Protein AF-A0A7S3XI59-F1 (afdb_monomer)

Structure (mmCIF, N/CA/C/O backbone):
data_AF-A0A7S3XI59-F1
#
_entry.id   AF-A0A7S3XI59-F1
#
loop_
_atom_site.group_PDB
_atom_site.id
_atom_site.type_symbol
_atom_site.label_atom_id
_atom_site.label_alt_id
_atom_site.label_comp_id
_atom_site.label_asym_id
_atom_site.label_entity_id
_atom_site.label_seq_id
_atom_site.pdbx_PDB_ins_code
_atom_site.Cartn_x
_atom_site.Cartn_y
_atom_site.Cartn_z
_atom_site.occupancy
_atom_site.B_iso_or_equiv
_atom_site.auth_seq_id
_atom_site.auth_comp_id
_atom_site.auth_asym_id
_atom_site.auth_atom_id
_atom_site.pdbx_PDB_model_num
ATOM 1 N N . GLY A 1 1 ? 0.550 -6.439 16.156 1.00 38.09 1 GLY A N 1
ATOM 2 C CA . GLY A 1 1 ? -0.885 -6.397 16.499 1.00 38.09 1 GLY A CA 1
ATOM 3 C C . GLY A 1 1 ? -1.242 -7.384 17.597 1.00 38.09 1 GLY A C 1
ATOM 4 O O . GLY A 1 1 ? -1.925 -8.352 17.320 1.00 38.09 1 GLY A O 1
ATOM 5 N N . LEU A 1 2 ? -0.809 -7.119 18.834 1.00 33.34 2 LEU A N 1
ATOM 6 C CA . LEU A 1 2 ? -1.191 -7.868 20.048 1.00 33.34 2 LEU A CA 1
ATOM 7 C C . LEU A 1 2 ? -1.715 -6.894 21.119 1.00 33.34 2 LEU A C 1
ATOM 9 O O . LEU A 1 2 ? -2.765 -7.129 21.709 1.00 33.34 2 LEU A O 1
ATOM 13 N N . GLY A 1 3 ? -1.069 -5.726 21.256 1.00 35.09 3 GLY A N 1
ATOM 14 C CA . GLY A 1 3 ? -1.496 -4.651 22.163 1.00 35.09 3 GLY A CA 1
ATOM 15 C C . GLY A 1 3 ? -2.923 -4.144 21.917 1.00 35.09 3 GLY A C 1
ATOM 16 O O . GLY A 1 3 ? -3.703 -4.061 22.859 1.00 35.09 3 GLY A O 1
ATOM 17 N N . ASN A 1 4 ? -3.317 -3.905 20.660 1.00 43.66 4 ASN A N 1
ATOM 18 C CA . ASN A 1 4 ? -4.673 -3.422 20.348 1.00 43.66 4 ASN A CA 1
ATOM 19 C C . ASN A 1 4 ? -5.768 -4.452 20.680 1.00 43.66 4 ASN A C 1
ATOM 21 O O . ASN A 1 4 ? -6.860 -4.071 21.093 1.00 43.66 4 ASN A O 1
ATOM 25 N N . GLY A 1 5 ? -5.476 -5.752 20.549 1.00 48.25 5 GLY A N 1
ATOM 26 C CA . GLY A 1 5 ? -6.416 -6.817 20.913 1.00 48.25 5 GLY A CA 1
ATOM 27 C C . GLY A 1 5 ? -6.611 -6.921 22.426 1.00 48.25 5 GLY A C 1
ATOM 28 O O . GLY A 1 5 ? -7.738 -7.029 22.901 1.00 48.25 5 GLY A O 1
ATOM 29 N N . ILE A 1 6 ? -5.524 -6.799 23.193 1.00 59.81 6 ILE A N 1
ATOM 30 C CA . ILE A 1 6 ? -5.560 -6.830 24.661 1.00 59.81 6 ILE A CA 1
ATOM 31 C C . ILE A 1 6 ? -6.368 -5.648 25.215 1.00 59.81 6 ILE A C 1
ATOM 33 O O . ILE A 1 6 ? -7.178 -5.835 26.119 1.00 59.81 6 ILE A O 1
ATOM 37 N N . VAL A 1 7 ? -6.223 -4.451 24.639 1.00 58.25 7 VAL A N 1
ATOM 38 C CA . VAL A 1 7 ? -6.997 -3.266 25.054 1.00 58.25 7 VAL A CA 1
ATOM 39 C C . VAL A 1 7 ? -8.498 -3.464 24.823 1.00 58.25 7 VAL A C 1
ATOM 41 O O . VAL A 1 7 ? -9.296 -3.119 25.694 1.00 58.25 7 VAL A O 1
ATOM 44 N N . LEU A 1 8 ? -8.895 -4.073 23.701 1.00 60.97 8 LEU A N 1
ATOM 45 C CA . LEU A 1 8 ? -10.302 -4.382 23.419 1.00 60.97 8 LEU A CA 1
ATOM 46 C C . LEU A 1 8 ? -10.871 -5.437 24.376 1.00 60.97 8 LEU A C 1
ATOM 48 O O . LEU A 1 8 ? -12.008 -5.301 24.821 1.00 60.97 8 LEU A O 1
ATOM 52 N N . ILE A 1 9 ? -10.077 -6.447 24.743 1.00 65.88 9 ILE A N 1
ATOM 53 C CA . ILE A 1 9 ? -10.472 -7.465 25.727 1.00 65.88 9 ILE A CA 1
ATOM 54 C C . ILE A 1 9 ? -10.636 -6.836 27.115 1.00 65.88 9 ILE A C 1
ATOM 56 O O . ILE A 1 9 ? -11.639 -7.078 27.782 1.00 65.88 9 ILE A O 1
ATOM 60 N N . ILE A 1 10 ? -9.700 -5.983 27.540 1.00 64.06 10 ILE A N 1
ATOM 61 C CA . ILE A 1 10 ? -9.787 -5.269 28.822 1.00 64.06 10 ILE A CA 1
ATOM 62 C C . ILE A 1 10 ? -11.012 -4.350 28.839 1.00 64.06 10 ILE A C 1
ATOM 64 O O . ILE A 1 10 ? -11.753 -4.344 29.820 1.00 64.06 10 ILE A O 1
ATOM 68 N N . ALA A 1 11 ? -11.278 -3.624 27.751 1.00 61.34 11 ALA A N 1
ATOM 69 C CA . ALA A 1 11 ? -12.477 -2.802 27.626 1.00 61.34 11 ALA A CA 1
ATOM 70 C C . ALA A 1 11 ? -13.756 -3.657 27.698 1.00 61.34 11 ALA A C 1
ATOM 72 O O . ALA A 1 11 ? -14.668 -3.322 28.449 1.00 61.34 11 ALA A O 1
ATOM 73 N N . ALA A 1 12 ? -13.817 -4.794 27.002 1.00 62.56 12 ALA A N 1
ATOM 74 C CA . ALA A 1 12 ? -14.968 -5.696 27.053 1.00 62.56 12 ALA A CA 1
ATOM 75 C C . ALA A 1 12 ? -15.206 -6.269 28.464 1.00 62.56 12 ALA A C 1
ATOM 77 O O . ALA A 1 12 ? -16.340 -6.281 28.944 1.00 62.56 12 ALA A O 1
ATOM 78 N N . LEU A 1 13 ? -14.142 -6.678 29.165 1.00 63.56 13 LEU A N 1
ATOM 79 C CA . LEU A 1 13 ? -14.215 -7.188 30.538 1.00 63.56 13 LEU A CA 1
ATOM 80 C C . LEU A 1 13 ? -14.632 -6.101 31.538 1.00 63.56 13 LEU A C 1
ATOM 82 O O . LEU A 1 13 ? -15.464 -6.356 32.411 1.00 63.56 13 LEU A O 1
ATOM 86 N N . LEU A 1 14 ? -14.105 -4.881 31.392 1.00 60.62 14 LEU A N 1
ATOM 87 C CA . LEU A 1 14 ? -14.514 -3.725 32.192 1.00 60.62 14 LEU A CA 1
ATOM 88 C C . LEU A 1 14 ? -15.976 -3.354 31.931 1.00 60.62 14 LEU A C 1
ATOM 90 O O . LEU A 1 14 ? -16.697 -3.075 32.885 1.00 60.62 14 LEU A O 1
ATOM 94 N N . GLY A 1 15 ? -16.429 -3.419 30.676 1.00 56.59 15 GLY A N 1
ATOM 95 C CA . GLY A 1 15 ? -17.826 -3.225 30.292 1.00 56.59 15 GLY A CA 1
ATOM 96 C C . GLY A 1 15 ? -18.745 -4.246 30.964 1.00 56.59 15 GLY A C 1
ATOM 97 O O . GLY A 1 15 ? -19.655 -3.853 31.692 1.00 56.59 15 GLY A O 1
ATOM 98 N N . CYS A 1 16 ? -18.451 -5.546 30.823 1.00 61.31 16 CYS A N 1
ATOM 99 C CA . CYS A 1 16 ? -19.208 -6.624 31.472 1.00 61.31 16 CYS A CA 1
ATOM 100 C C . CYS A 1 16 ? -19.241 -6.476 33.003 1.00 61.31 16 CYS A C 1
ATOM 102 O O . CYS A 1 16 ? -20.312 -6.570 33.613 1.00 61.31 16 CYS A O 1
ATOM 104 N N . GLY A 1 17 ? -18.091 -6.192 33.626 1.00 58.38 17 GLY A N 1
ATOM 105 C CA . GLY A 1 17 ? -17.973 -6.000 35.073 1.00 58.38 17 GLY A CA 1
ATOM 106 C C . GLY A 1 17 ? -18.711 -4.760 35.590 1.00 58.38 17 GLY A C 1
ATOM 107 O O . GLY A 1 17 ? -19.328 -4.810 36.659 1.00 58.38 17 GLY A O 1
ATOM 108 N N . ALA A 1 18 ? -18.708 -3.666 34.821 1.00 54.50 18 ALA A N 1
ATOM 109 C CA . ALA A 1 18 ? -19.419 -2.433 35.149 1.00 54.50 18 ALA A CA 1
ATOM 110 C C . ALA A 1 18 ? -20.943 -2.626 35.123 1.00 54.50 18 ALA A C 1
ATOM 112 O O . ALA A 1 18 ? -21.625 -2.179 36.050 1.00 54.50 18 ALA A O 1
ATOM 113 N N . THR A 1 19 ? -21.475 -3.348 34.128 1.00 57.34 19 THR A N 1
ATOM 114 C CA . THR A 1 19 ? -22.905 -3.702 34.070 1.00 57.34 19 THR A CA 1
ATOM 115 C C . THR A 1 19 ? -23.326 -4.652 35.187 1.00 57.34 19 THR A C 1
ATOM 117 O O . THR A 1 19 ? -24.411 -4.481 35.737 1.00 57.34 19 THR A O 1
ATOM 120 N N . HIS A 1 20 ? -22.474 -5.607 35.577 1.00 61.16 20 HIS A N 1
ATOM 121 C CA . HIS A 1 20 ? -22.823 -6.603 36.595 1.00 61.16 20 HIS A CA 1
ATOM 122 C C . HIS A 1 20 ? -22.850 -6.027 38.022 1.00 61.16 20 HIS A C 1
ATOM 124 O O . HIS A 1 20 ? -23.720 -6.381 38.813 1.00 61.16 20 HIS A O 1
ATOM 130 N N . LYS A 1 21 ? -21.915 -5.132 38.382 1.00 58.75 21 LYS A N 1
ATOM 131 C CA . LYS A 1 21 ? -21.856 -4.534 39.735 1.00 58.75 21 LYS A CA 1
ATOM 132 C C . LYS A 1 21 ? -22.529 -3.160 39.862 1.00 58.75 21 LYS A C 1
ATOM 134 O O . LYS A 1 21 ? -22.580 -2.641 40.973 1.00 58.75 21 LYS A O 1
ATOM 139 N N . GLN A 1 22 ? -23.007 -2.554 38.766 1.00 62.00 22 GLN A N 1
ATOM 140 C CA . GLN A 1 22 ? -23.545 -1.177 38.720 1.00 62.00 22 GLN A CA 1
ATOM 141 C C . GLN A 1 22 ? -22.681 -0.142 39.474 1.00 62.00 22 GLN A C 1
ATOM 143 O O . GLN A 1 22 ? -23.181 0.855 40.002 1.00 62.00 22 GLN A O 1
ATOM 148 N N . ASN A 1 23 ? -21.364 -0.360 39.547 1.00 68.12 23 ASN A N 1
ATOM 149 C CA . ASN A 1 23 ? -20.478 0.556 40.249 1.00 68.12 23 ASN A CA 1
ATOM 150 C C . ASN A 1 23 ? -20.277 1.804 39.383 1.00 68.12 23 ASN A C 1
ATOM 152 O O . ASN A 1 23 ? -19.590 1.756 38.361 1.00 68.12 23 ASN A O 1
ATOM 156 N N . ARG A 1 24 ? -20.871 2.925 39.810 1.00 66.75 24 ARG A N 1
ATOM 157 C CA . ARG A 1 24 ? -20.840 4.202 39.083 1.00 66.75 24 ARG A CA 1
ATOM 158 C C . ARG A 1 24 ? -19.421 4.652 38.742 1.00 66.75 24 ARG A C 1
ATOM 160 O O . ARG A 1 24 ? -19.226 5.200 37.670 1.00 66.75 24 ARG A O 1
ATOM 167 N N . PHE A 1 25 ? -18.437 4.395 39.603 1.00 72.00 25 PHE A N 1
ATOM 168 C CA . PHE A 1 25 ? -17.051 4.788 39.339 1.00 72.00 25 PHE A CA 1
ATOM 169 C C . PHE A 1 25 ? -16.450 4.024 38.149 1.00 72.00 25 PHE A C 1
ATOM 171 O O . PHE A 1 25 ? -15.875 4.630 37.249 1.00 72.00 25 PHE A O 1
ATOM 178 N N . ILE A 1 26 ? -16.655 2.703 38.105 1.00 71.56 26 ILE A N 1
ATOM 179 C CA . ILE A 1 26 ? -16.174 1.843 37.012 1.00 71.56 26 ILE A CA 1
ATOM 180 C C . ILE A 1 26 ? -16.896 2.199 35.705 1.00 71.56 26 ILE A C 1
ATOM 182 O O . ILE A 1 26 ? -16.268 2.272 34.653 1.00 71.56 26 ILE A O 1
ATOM 186 N N . LEU A 1 27 ? -18.198 2.493 35.779 1.00 68.88 27 LEU A N 1
ATOM 187 C CA . LEU A 1 27 ? -19.005 2.880 34.621 1.00 68.88 27 LEU A CA 1
ATOM 188 C C . LEU A 1 27 ? -18.564 4.236 34.035 1.00 68.88 27 LEU A C 1
ATOM 190 O O . LEU A 1 27 ? -18.467 4.371 32.818 1.00 68.88 27 LEU A O 1
ATOM 194 N N . THR A 1 28 ? -18.224 5.218 34.880 1.00 72.44 28 THR A N 1
ATOM 195 C CA . THR A 1 28 ? -17.681 6.517 34.440 1.00 72.44 28 THR A CA 1
ATOM 196 C C . THR A 1 28 ? -16.279 6.382 33.844 1.00 72.44 28 THR A C 1
ATOM 198 O O . THR A 1 28 ? -16.001 6.982 32.808 1.00 72.44 28 THR A O 1
ATOM 201 N N . ALA A 1 29 ? -15.402 5.571 34.448 1.00 77.06 29 ALA A N 1
ATOM 202 C CA . ALA A 1 29 ? -14.070 5.300 33.904 1.00 77.06 29 ALA A CA 1
ATOM 203 C C . ALA A 1 29 ? -14.144 4.598 32.535 1.00 77.06 29 ALA A C 1
ATOM 205 O O . ALA A 1 29 ? -13.417 4.960 31.610 1.00 77.06 29 ALA A O 1
ATOM 206 N N . PHE A 1 30 ? -15.071 3.646 32.380 1.00 75.00 30 PHE A N 1
ATOM 207 C CA . PHE A 1 30 ? -15.340 2.987 31.104 1.00 75.00 30 PHE A CA 1
ATOM 208 C C . PHE A 1 30 ? -15.860 3.968 30.044 1.00 75.00 30 PHE A C 1
ATOM 210 O O . PHE A 1 30 ? -15.379 3.961 28.914 1.00 75.00 30 PHE A O 1
ATOM 217 N N . LEU A 1 31 ? -16.789 4.857 30.411 1.00 77.38 31 LEU A N 1
ATOM 218 C CA . LEU A 1 31 ? -17.294 5.922 29.537 1.00 77.38 31 LEU A CA 1
ATOM 219 C C . LEU A 1 31 ? -16.187 6.868 29.065 1.00 77.38 31 LEU A C 1
ATOM 221 O O . LEU A 1 31 ? -16.143 7.211 27.886 1.00 77.38 31 LEU A O 1
ATOM 225 N N . PHE A 1 32 ? -15.282 7.265 29.962 1.00 80.56 32 PHE A N 1
ATOM 226 C CA . PHE A 1 32 ? -14.145 8.109 29.605 1.00 80.56 32 PHE A CA 1
ATOM 227 C C . PHE A 1 32 ? -13.221 7.406 28.604 1.00 80.56 32 PHE A C 1
ATOM 229 O O . PHE A 1 32 ? -12.903 7.972 27.560 1.00 80.56 32 PHE A O 1
ATOM 236 N N . LEU A 1 33 ? -12.853 6.147 28.871 1.00 79.62 33 LEU A N 1
ATOM 237 C CA . LEU A 1 33 ? -12.023 5.357 27.961 1.00 79.62 33 LEU A CA 1
ATOM 238 C C . LEU A 1 33 ? -12.696 5.171 26.593 1.00 79.62 33 LEU A C 1
ATOM 240 O O . LEU A 1 33 ? -12.056 5.369 25.562 1.00 79.62 33 LEU A O 1
ATOM 244 N N . ALA A 1 34 ? -13.991 4.848 26.573 1.00 77.69 34 ALA A N 1
ATOM 245 C CA . ALA A 1 34 ? -14.765 4.717 25.343 1.00 77.69 34 ALA A CA 1
ATOM 246 C C 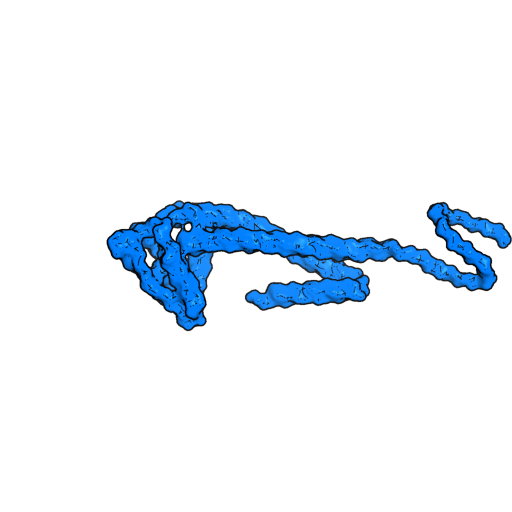. ALA A 1 34 ? -14.825 6.040 24.560 1.00 77.69 34 ALA A C 1
ATOM 248 O O . ALA A 1 34 ? -14.685 6.029 23.340 1.00 77.69 34 ALA A O 1
ATOM 249 N N . GLY A 1 35 ? -14.963 7.180 25.245 1.00 76.88 35 GLY A N 1
ATOM 250 C CA . GLY A 1 35 ? -14.928 8.509 24.629 1.00 76.88 35 GLY A CA 1
ATOM 251 C C . GLY A 1 35 ? -13.569 8.855 24.012 1.00 76.88 35 GLY A C 1
ATOM 252 O O . GLY A 1 35 ? -13.514 9.383 22.899 1.00 76.88 35 GLY A O 1
ATOM 253 N N . VAL A 1 36 ? -12.465 8.507 24.684 1.00 83.81 36 VAL A N 1
ATOM 254 C CA . VAL A 1 36 ? -11.106 8.668 24.133 1.00 83.81 36 VAL A CA 1
ATOM 255 C C . VAL A 1 36 ? -10.928 7.798 22.890 1.00 83.81 36 VAL A C 1
ATOM 257 O O . VAL A 1 36 ? -10.507 8.300 21.850 1.00 83.81 36 VAL A O 1
ATOM 260 N N . VAL A 1 37 ? -11.304 6.516 22.962 1.00 82.31 37 VAL A N 1
ATOM 261 C CA . VAL A 1 37 ? -11.219 5.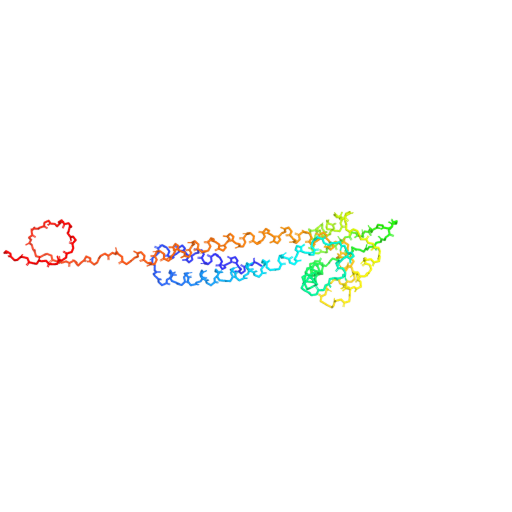589 21.821 1.00 82.31 37 VAL A CA 1
ATOM 262 C C . VAL A 1 37 ? -12.073 6.081 20.652 1.00 82.31 37 VAL A C 1
ATOM 264 O O . VAL A 1 37 ? -11.596 6.103 19.523 1.00 82.31 37 VAL A O 1
ATOM 267 N N . PHE A 1 38 ? -13.298 6.543 20.910 1.00 80.19 38 PHE A N 1
ATOM 268 C CA . PHE A 1 38 ? -14.168 7.132 19.893 1.00 80.19 38 PHE A CA 1
ATOM 269 C C . PHE A 1 38 ? -13.528 8.351 19.219 1.00 80.19 38 PHE A C 1
ATOM 271 O O . PHE A 1 38 ? -13.512 8.441 17.995 1.00 80.19 38 PHE A O 1
ATOM 278 N N . THR A 1 39 ? -12.963 9.270 20.005 1.00 81.44 39 THR A N 1
ATOM 279 C CA . THR A 1 39 ? -12.310 10.477 19.477 1.00 81.44 39 THR A CA 1
ATOM 280 C C . THR A 1 39 ? -11.129 10.114 18.578 1.00 81.44 39 THR A C 1
ATOM 282 O O . THR A 1 39 ? -11.003 10.658 17.482 1.00 81.44 39 THR A O 1
ATOM 285 N N . LEU A 1 40 ? -10.297 9.156 19.002 1.00 84.38 40 LEU A N 1
ATOM 286 C CA . LEU A 1 40 ? -9.181 8.662 18.196 1.00 84.38 40 LEU A CA 1
ATOM 287 C C . LEU A 1 40 ? -9.670 8.027 16.892 1.00 84.38 40 LEU A C 1
ATOM 289 O O . LEU A 1 40 ? -9.167 8.378 15.828 1.00 84.38 40 LEU A O 1
ATOM 293 N N . LEU A 1 41 ? -10.687 7.163 16.956 1.00 80.69 41 LEU A N 1
ATOM 294 C CA . LEU A 1 41 ? -11.275 6.541 15.770 1.00 80.69 41 LEU A CA 1
ATOM 295 C C . LEU A 1 41 ? -11.841 7.588 14.800 1.00 80.69 41 LEU A C 1
ATOM 297 O O . LEU A 1 41 ? -11.569 7.503 13.607 1.00 80.69 41 LEU A O 1
ATOM 301 N N . CYS A 1 42 ? -12.539 8.616 15.290 1.00 80.81 42 CYS A N 1
ATOM 302 C CA . CYS A 1 42 ? -13.029 9.724 14.466 1.00 80.81 42 CYS A CA 1
ATOM 303 C C . CYS A 1 42 ? -11.891 10.478 13.765 1.00 80.81 42 CYS A C 1
ATOM 305 O O . CYS A 1 42 ? -11.964 10.710 12.558 1.00 80.81 42 CYS A O 1
ATOM 307 N N . ILE A 1 43 ? -10.821 10.829 14.488 1.00 84.06 43 ILE A N 1
ATOM 308 C CA . ILE A 1 43 ? -9.650 11.498 13.898 1.00 84.06 43 ILE A CA 1
ATOM 309 C C . ILE A 1 43 ? -9.031 10.611 12.810 1.00 84.06 43 ILE A C 1
ATOM 311 O O . ILE A 1 43 ? -8.757 11.089 11.708 1.00 84.06 43 ILE A O 1
ATOM 315 N N . THR A 1 44 ? -8.862 9.312 13.077 1.00 78.50 44 THR A N 1
ATOM 316 C CA . THR A 1 44 ? -8.326 8.358 12.097 1.00 78.50 44 THR A CA 1
ATOM 317 C C . THR A 1 44 ? -9.248 8.196 10.888 1.00 78.50 44 THR A C 1
ATOM 319 O O . THR A 1 44 ? -8.749 8.139 9.766 1.00 78.50 44 THR A O 1
ATOM 322 N N . ALA A 1 45 ? -10.572 8.175 11.071 1.00 77.00 45 ALA A N 1
ATOM 323 C CA . ALA A 1 45 ? -11.551 8.086 9.985 1.00 77.00 45 ALA A CA 1
ATOM 324 C C . ALA A 1 45 ? -11.463 9.291 9.046 1.00 77.00 45 ALA A C 1
ATOM 326 O O . ALA A 1 45 ? -11.387 9.141 7.825 1.00 77.00 45 ALA A O 1
ATOM 327 N N . ILE A 1 46 ? -11.427 10.494 9.625 1.00 80.44 46 ILE A N 1
ATOM 328 C CA . ILE A 1 46 ? -11.342 11.753 8.883 1.00 80.44 46 ILE A CA 1
ATOM 329 C C . ILE A 1 46 ? -10.013 11.823 8.125 1.00 80.44 46 ILE A C 1
ATOM 331 O O . ILE A 1 46 ? -10.009 12.070 6.919 1.00 80.44 46 ILE A O 1
ATOM 335 N N . ALA A 1 47 ? -8.894 11.536 8.796 1.00 77.38 47 ALA A N 1
ATOM 336 C CA . ALA A 1 47 ? -7.579 11.512 8.159 1.00 77.38 47 ALA A CA 1
ATOM 337 C C . ALA A 1 47 ? -7.517 10.482 7.016 1.00 77.38 47 ALA A C 1
ATOM 339 O O . ALA A 1 47 ? -7.041 10.793 5.926 1.00 77.38 47 ALA A O 1
ATOM 340 N N . SER A 1 48 ? -8.073 9.285 7.230 1.00 78.94 48 SER A N 1
ATOM 341 C CA . SER A 1 48 ? -8.134 8.229 6.211 1.00 78.94 48 SER A CA 1
ATOM 342 C C . SER A 1 48 ? -8.987 8.634 5.008 1.00 78.94 48 SER A C 1
ATOM 344 O O . SER A 1 48 ? -8.633 8.311 3.879 1.00 78.94 48 SER A O 1
ATOM 346 N N . THR A 1 49 ? -10.070 9.387 5.227 1.00 80.50 49 THR A N 1
ATOM 347 C CA . THR A 1 49 ? -10.939 9.901 4.153 1.00 80.50 49 THR A CA 1
ATOM 348 C C . THR A 1 49 ? -10.189 10.877 3.242 1.00 80.50 49 THR A C 1
ATOM 350 O O . THR A 1 49 ? -10.325 10.816 2.021 1.00 80.50 49 THR A O 1
ATOM 353 N N . LEU A 1 50 ? -9.351 11.746 3.819 1.00 77.31 50 LEU A N 1
ATOM 354 C CA . LEU A 1 50 ? -8.502 12.655 3.043 1.00 77.31 50 LEU A CA 1
ATOM 355 C C . LEU A 1 50 ? -7.457 11.885 2.228 1.00 77.31 50 LEU A C 1
ATOM 357 O O . LEU A 1 50 ? -7.331 12.120 1.027 1.00 77.31 50 LEU A O 1
ATOM 361 N N . SER A 1 51 ? -6.753 10.933 2.844 1.00 77.31 51 SER A N 1
ATOM 362 C CA . SER A 1 51 ? -5.757 10.101 2.155 1.00 77.31 51 SER A CA 1
ATOM 363 C C . SER A 1 51 ? -6.359 9.263 1.022 1.00 77.31 51 SER A C 1
ATOM 365 O O . SER A 1 51 ? -5.737 9.118 -0.027 1.00 77.31 51 SER A O 1
ATOM 367 N N . LEU A 1 52 ? -7.590 8.773 1.190 1.00 83.31 52 LEU A N 1
ATOM 368 C CA . LEU A 1 52 ? -8.325 7.999 0.184 1.00 83.31 52 LEU A CA 1
ATOM 369 C C . LEU A 1 52 ? -8.517 8.748 -1.135 1.00 83.31 52 LEU A C 1
ATOM 371 O O . LEU A 1 52 ? -8.355 8.162 -2.200 1.00 83.31 52 LEU A O 1
ATOM 375 N N . SER A 1 53 ? -8.813 10.049 -1.075 1.00 84.69 53 SER A N 1
ATOM 376 C CA . SER A 1 53 ? -8.947 10.873 -2.284 1.00 84.69 53 SER A CA 1
ATOM 377 C C . SER A 1 53 ? -7.667 10.886 -3.125 1.00 84.69 53 SER A C 1
ATOM 379 O O . SER A 1 53 ? -7.728 10.810 -4.350 1.00 84.69 53 SER A O 1
ATOM 381 N N . HIS A 1 54 ? -6.506 10.907 -2.465 1.00 87.12 54 HIS A N 1
ATOM 382 C CA . HIS A 1 54 ? -5.207 10.884 -3.127 1.00 87.12 54 HIS A CA 1
ATOM 383 C C . HIS A 1 54 ? -4.882 9.497 -3.672 1.00 87.12 54 HIS A C 1
ATOM 385 O O . HIS A 1 54 ? -4.425 9.407 -4.806 1.00 87.12 54 HIS A O 1
ATOM 391 N N . VAL A 1 55 ? -5.167 8.434 -2.908 1.00 88.50 55 VAL A N 1
ATOM 392 C CA . VAL A 1 55 ? -5.001 7.037 -3.348 1.00 88.50 55 VAL A CA 1
ATOM 393 C C . VAL A 1 55 ? -5.836 6.756 -4.597 1.00 88.50 55 VAL A C 1
ATOM 395 O O . VAL A 1 55 ? -5.308 6.220 -5.567 1.00 88.50 55 VAL A O 1
ATOM 398 N N . LYS A 1 56 ? -7.101 7.186 -4.614 1.00 89.88 56 LYS A N 1
ATOM 399 C CA . LYS A 1 56 ? -7.969 7.060 -5.787 1.00 89.88 56 LYS A CA 1
ATOM 400 C C . LYS A 1 56 ? -7.431 7.848 -6.983 1.00 89.88 56 LYS A C 1
ATOM 402 O O . LYS A 1 56 ? -7.359 7.332 -8.090 1.00 89.88 56 LYS A O 1
ATOM 407 N N . ALA A 1 57 ? -6.998 9.091 -6.763 1.00 88.69 57 ALA A N 1
ATOM 408 C CA . ALA A 1 57 ? -6.456 9.916 -7.841 1.00 88.69 57 ALA A CA 1
ATOM 409 C C . ALA A 1 57 ? -5.207 9.295 -8.492 1.00 88.69 57 ALA A C 1
ATOM 411 O O . ALA A 1 57 ? -5.028 9.425 -9.698 1.00 88.69 57 ALA A O 1
ATOM 412 N N . ILE A 1 58 ? -4.347 8.620 -7.718 1.00 92.38 58 ILE A N 1
ATOM 413 C CA . ILE A 1 58 ? -3.178 7.920 -8.272 1.00 92.38 58 ILE A CA 1
ATOM 414 C C . ILE A 1 58 ? -3.514 6.527 -8.829 1.00 92.38 58 ILE A C 1
ATOM 416 O O . ILE A 1 58 ? -2.771 6.045 -9.679 1.00 92.38 58 ILE A O 1
ATOM 420 N N . SER A 1 59 ? -4.604 5.876 -8.394 1.00 91.19 59 SER A N 1
ATOM 421 C CA . SER A 1 59 ? -5.003 4.541 -8.881 1.00 91.19 59 SER A CA 1
ATOM 422 C C . SER A 1 59 ? -5.548 4.555 -10.309 1.00 91.19 59 SER A C 1
ATOM 424 O O . SER A 1 59 ? -5.474 3.544 -11.011 1.00 91.19 59 SER A O 1
ATOM 426 N N . GLU A 1 60 ? -6.039 5.712 -10.752 1.00 90.19 60 GLU A N 1
ATOM 427 C CA . GLU A 1 60 ? -6.521 5.957 -12.113 1.00 90.19 60 GLU A CA 1
ATOM 428 C C . GLU A 1 60 ? -5.380 6.254 -13.113 1.00 90.19 60 GLU A C 1
ATOM 430 O O . GLU A 1 60 ? -5.624 6.324 -14.318 1.00 90.19 60 GLU A O 1
ATOM 435 N N . LEU A 1 61 ? -4.132 6.399 -12.645 1.00 91.44 61 LEU A N 1
ATOM 436 C CA . LEU A 1 61 ? -2.971 6.729 -13.478 1.00 91.44 61 LEU A CA 1
ATOM 437 C C . LEU A 1 61 ? -2.226 5.486 -13.982 1.00 91.44 61 LEU A C 1
ATOM 439 O O . LEU A 1 61 ? -2.164 4.447 -13.323 1.00 91.44 61 LEU A O 1
ATOM 443 N N . ASN A 1 62 ? -1.601 5.615 -15.153 1.00 90.19 62 ASN A N 1
ATOM 444 C CA . ASN A 1 62 ? -0.696 4.606 -15.709 1.00 90.19 62 ASN A CA 1
ATOM 445 C C . ASN A 1 62 ? 0.766 4.816 -15.266 1.00 90.19 62 ASN A C 1
ATOM 447 O O . ASN A 1 62 ? 1.116 5.832 -14.662 1.00 90.19 62 ASN A O 1
ATOM 451 N N . SER A 1 63 ? 1.645 3.861 -15.589 1.00 88.44 63 SER A N 1
ATOM 452 C CA . SER A 1 63 ? 3.047 3.889 -15.145 1.00 88.44 63 SER A CA 1
ATOM 453 C C . SER A 1 63 ? 3.806 5.177 -15.545 1.00 88.44 63 SER A C 1
ATOM 455 O O . SER A 1 63 ? 4.411 5.798 -14.668 1.00 88.44 63 SER A O 1
ATOM 457 N N . PRO A 1 64 ? 3.730 5.678 -16.799 1.00 90.25 64 PRO A N 1
ATOM 458 C CA . PRO A 1 64 ? 4.319 6.972 -17.158 1.00 90.25 64 PRO A CA 1
ATOM 459 C C . PRO A 1 64 ? 3.802 8.162 -16.336 1.00 90.25 64 PRO A C 1
ATOM 461 O O . PRO A 1 64 ? 4.594 9.008 -15.924 1.00 90.25 64 PRO A O 1
ATOM 464 N N . GLN A 1 65 ? 2.492 8.236 -16.085 1.00 92.56 65 GLN A N 1
ATOM 465 C CA . GLN A 1 65 ? 1.881 9.337 -15.333 1.00 92.56 65 GLN A CA 1
ATOM 466 C C . GLN A 1 65 ? 2.312 9.345 -13.860 1.00 92.56 65 GLN A C 1
ATOM 468 O O . GLN A 1 65 ? 2.494 10.418 -13.283 1.00 92.56 65 GLN A O 1
ATOM 473 N N . LEU A 1 66 ? 2.542 8.169 -13.264 1.00 92.00 66 LEU A N 1
ATOM 474 C CA . LEU A 1 66 ? 3.026 8.044 -11.884 1.00 92.00 66 LEU A CA 1
ATOM 475 C C . LEU A 1 66 ? 4.422 8.664 -11.678 1.00 92.00 66 LEU A C 1
ATOM 477 O O . LEU A 1 66 ? 4.723 9.145 -10.587 1.00 92.00 66 LEU A O 1
ATOM 481 N N . ASN A 1 67 ? 5.249 8.739 -12.726 1.00 91.12 67 ASN A N 1
ATOM 482 C CA . ASN A 1 67 ? 6.574 9.371 -12.665 1.00 91.12 67 ASN A CA 1
ATOM 483 C C . ASN A 1 67 ? 6.528 10.911 -12.649 1.00 91.12 67 ASN A C 1
ATOM 485 O O . ASN A 1 67 ? 7.541 11.549 -12.358 1.00 91.12 67 ASN A O 1
ATOM 489 N N . ALA A 1 68 ? 5.379 11.508 -12.982 1.00 91.81 68 ALA A N 1
ATOM 490 C CA . ALA A 1 68 ? 5.184 12.956 -13.090 1.00 91.81 68 ALA A CA 1
ATOM 491 C C . ALA A 1 68 ? 4.382 13.548 -11.914 1.00 91.81 68 ALA A C 1
ATOM 493 O O . ALA A 1 68 ? 3.915 14.686 -11.977 1.00 91.81 68 ALA A O 1
ATOM 494 N N . LEU A 1 69 ? 4.193 12.779 -10.837 1.00 92.62 69 LEU A N 1
ATOM 495 C CA . LEU A 1 69 ? 3.432 13.214 -9.671 1.00 92.62 69 LEU A CA 1
ATOM 496 C C . LEU A 1 69 ? 4.124 14.350 -8.910 1.00 92.62 69 LEU A C 1
ATOM 498 O O . LEU A 1 69 ? 5.334 14.333 -8.687 1.00 92.62 69 LEU A O 1
ATOM 502 N N . THR A 1 70 ? 3.317 15.288 -8.414 1.00 91.19 70 THR A N 1
ATOM 503 C CA . THR A 1 70 ? 3.756 16.398 -7.558 1.00 91.19 70 THR A CA 1
ATOM 504 C C . THR A 1 70 ? 2.863 16.536 -6.320 1.00 91.19 70 THR A C 1
ATOM 506 O O . THR A 1 70 ? 1.768 15.965 -6.237 1.00 91.19 70 THR A O 1
ATOM 509 N N . GLY A 1 71 ? 3.342 17.275 -5.314 1.00 90.50 71 GLY A N 1
ATOM 510 C CA . GLY A 1 71 ? 2.569 17.617 -4.117 1.00 90.50 71 GLY A CA 1
ATOM 511 C C . GLY A 1 71 ? 2.107 16.401 -3.302 1.00 90.50 71 GLY A C 1
ATOM 512 O O . GLY A 1 71 ? 2.863 15.456 -3.075 1.00 90.50 71 GLY A O 1
ATOM 513 N N . ARG A 1 72 ? 0.848 16.421 -2.841 1.00 87.75 72 ARG A N 1
ATOM 514 C CA . ARG A 1 72 ? 0.294 15.365 -1.970 1.00 87.75 72 ARG A CA 1
ATOM 515 C C . ARG A 1 72 ? 0.199 13.998 -2.649 1.00 87.75 72 ARG A C 1
ATOM 517 O O . ARG A 1 72 ? 0.500 13.001 -2.004 1.00 87.75 72 ARG A O 1
ATOM 524 N N . ASN A 1 73 ? -0.116 13.946 -3.944 1.00 90.31 73 ASN A N 1
ATOM 525 C CA . ASN A 1 73 ? -0.167 12.682 -4.686 1.00 90.31 73 ASN A CA 1
ATOM 526 C C . ASN A 1 73 ? 1.214 12.013 -4.743 1.00 90.31 73 ASN A C 1
ATOM 528 O O . ASN A 1 73 ? 1.318 10.799 -4.593 1.00 90.31 73 ASN A O 1
ATOM 532 N N . GLN A 1 74 ? 2.282 12.808 -4.887 1.00 92.06 74 GLN A N 1
ATOM 533 C CA . GLN A 1 74 ? 3.652 12.298 -4.837 1.00 92.06 74 GLN A CA 1
ATOM 534 C C . GLN A 1 74 ? 4.000 11.742 -3.452 1.00 92.06 74 GLN A C 1
ATOM 536 O O . GLN A 1 74 ? 4.611 10.682 -3.363 1.00 92.06 74 GLN A O 1
ATOM 541 N N . SER A 1 75 ? 3.595 12.424 -2.377 1.00 90.81 75 SER A N 1
ATOM 542 C CA . SER A 1 75 ? 3.809 11.939 -1.007 1.00 90.81 75 SER A CA 1
ATOM 543 C C . SER A 1 75 ? 3.082 10.614 -0.752 1.00 90.81 75 SER A C 1
ATOM 545 O O . SER A 1 75 ? 3.701 9.670 -0.266 1.00 90.81 75 SER A O 1
ATOM 547 N N . THR A 1 76 ? 1.814 10.491 -1.160 1.00 90.69 76 THR A N 1
ATOM 548 C CA . THR A 1 76 ? 1.057 9.231 -1.059 1.00 90.69 76 THR A CA 1
ATOM 549 C C . THR A 1 76 ? 1.698 8.113 -1.882 1.00 90.69 76 THR A C 1
ATOM 551 O O . THR A 1 76 ? 1.859 7.003 -1.382 1.00 90.69 76 THR A O 1
ATOM 554 N N . TYR A 1 77 ? 2.119 8.401 -3.116 1.00 93.00 77 TYR A N 1
ATOM 555 C CA . TYR A 1 77 ? 2.822 7.436 -3.962 1.00 93.00 77 TYR A CA 1
ATOM 556 C C . TYR A 1 77 ? 4.132 6.953 -3.325 1.00 93.00 77 TYR A C 1
ATOM 558 O O . TYR A 1 77 ? 4.377 5.749 -3.272 1.00 93.00 77 TYR A O 1
ATOM 566 N N . ARG A 1 78 ? 4.949 7.873 -2.788 1.00 92.88 78 ARG A N 1
ATOM 567 C CA . ARG A 1 78 ? 6.194 7.530 -2.083 1.00 92.88 78 ARG A CA 1
ATOM 568 C C . ARG A 1 78 ? 5.934 6.669 -0.856 1.00 92.88 78 ARG A C 1
ATOM 570 O O . ARG A 1 78 ? 6.636 5.685 -0.686 1.00 92.88 78 ARG A O 1
ATOM 577 N N . PHE A 1 79 ? 4.906 6.976 -0.067 1.00 91.31 79 PHE A N 1
ATOM 578 C CA . PHE A 1 79 ? 4.540 6.167 1.096 1.00 91.31 79 PHE A CA 1
ATOM 579 C C . PHE A 1 79 ? 4.182 4.722 0.710 1.00 91.31 79 PHE A C 1
ATOM 581 O O . PHE A 1 79 ? 4.701 3.779 1.300 1.00 91.31 79 PHE A O 1
ATOM 588 N N . ILE A 1 80 ? 3.342 4.527 -0.317 1.00 93.06 80 ILE A N 1
ATOM 589 C CA . ILE A 1 80 ? 2.984 3.177 -0.792 1.00 93.06 80 ILE A CA 1
ATOM 590 C C . ILE A 1 80 ? 4.227 2.451 -1.319 1.00 93.06 80 ILE A C 1
ATOM 592 O O . ILE A 1 80 ? 4.443 1.281 -1.006 1.00 93.06 80 ILE A O 1
ATOM 596 N N . ARG A 1 81 ? 5.067 3.157 -2.083 1.00 94.75 81 ARG A N 1
ATOM 597 C CA . ARG A 1 81 ? 6.335 2.628 -2.586 1.00 94.75 81 ARG A CA 1
ATOM 598 C C . ARG A 1 81 ? 7.262 2.202 -1.446 1.00 94.75 81 ARG A C 1
ATOM 600 O O . ARG A 1 81 ? 7.819 1.115 -1.496 1.00 94.75 81 ARG A O 1
ATOM 607 N N . GLN A 1 82 ? 7.426 3.027 -0.418 1.00 93.81 82 GLN A N 1
ATOM 608 C CA . GLN A 1 82 ? 8.267 2.721 0.740 1.00 93.81 82 GLN A CA 1
ATOM 609 C C . GLN A 1 82 ? 7.756 1.491 1.485 1.00 93.81 82 GLN A C 1
ATOM 611 O O . GLN A 1 82 ? 8.535 0.573 1.719 1.00 93.81 82 GLN A O 1
ATOM 616 N N . ALA A 1 83 ? 6.447 1.406 1.745 1.00 92.38 83 ALA A N 1
ATOM 617 C CA . ALA A 1 83 ? 5.839 0.228 2.361 1.00 92.38 83 ALA A CA 1
ATOM 618 C C . ALA A 1 83 ? 6.072 -1.050 1.532 1.00 92.38 83 ALA A C 1
ATOM 620 O O . ALA A 1 83 ? 6.342 -2.114 2.086 1.00 92.38 83 ALA A O 1
ATOM 621 N N . TYR A 1 84 ? 6.024 -0.954 0.199 1.00 94.31 84 TYR A N 1
ATOM 622 C CA . TYR A 1 84 ? 6.390 -2.065 -0.680 1.00 94.31 84 TYR A CA 1
ATOM 623 C C . TYR A 1 84 ? 7.861 -2.471 -0.506 1.00 94.31 84 TYR A C 1
ATOM 625 O O . TYR A 1 84 ? 8.157 -3.655 -0.341 1.00 94.31 84 TYR A O 1
ATOM 633 N N . GLY A 1 85 ? 8.780 -1.500 -0.526 1.00 94.06 85 GLY A N 1
ATOM 634 C CA . GLY A 1 85 ? 10.214 -1.738 -0.339 1.00 94.06 85 GLY A CA 1
ATOM 635 C C . GLY A 1 85 ? 10.534 -2.357 1.023 1.00 94.06 85 GLY A C 1
ATOM 636 O O . GLY A 1 85 ? 11.362 -3.260 1.110 1.00 94.06 85 GLY A O 1
ATOM 637 N N . GLU A 1 86 ? 9.835 -1.939 2.080 1.00 94.12 86 GLU A N 1
ATOM 638 C CA . GLU A 1 86 ? 9.928 -2.553 3.406 1.00 94.12 86 GLU A CA 1
ATOM 639 C C . GLU A 1 86 ? 9.481 -4.014 3.390 1.00 94.12 86 GLU A C 1
ATOM 641 O O . GLU A 1 86 ? 10.239 -4.869 3.834 1.00 94.12 86 GLU A O 1
ATOM 646 N N . ILE A 1 87 ? 8.309 -4.332 2.822 1.00 93.00 87 ILE A N 1
ATOM 647 C CA . ILE A 1 87 ? 7.831 -5.722 2.702 1.00 93.00 87 ILE A CA 1
ATOM 648 C C . ILE A 1 87 ? 8.851 -6.580 1.947 1.00 93.00 87 ILE A C 1
ATOM 650 O O . ILE A 1 87 ? 9.175 -7.686 2.381 1.00 93.00 87 ILE A O 1
ATOM 654 N N . TYR A 1 88 ? 9.368 -6.059 0.833 1.00 94.88 88 TYR A N 1
ATOM 655 C CA . TYR A 1 88 ? 10.352 -6.741 0.001 1.00 94.88 88 TYR A CA 1
ATOM 656 C C . TYR A 1 88 ? 11.661 -7.001 0.761 1.00 94.88 88 TYR A C 1
ATOM 658 O O . TYR A 1 88 ? 12.213 -8.099 0.712 1.00 94.88 88 TYR A O 1
ATOM 666 N N . ASN A 1 89 ? 12.158 -5.997 1.484 1.00 94.56 89 ASN A N 1
ATOM 667 C CA . ASN A 1 89 ? 13.408 -6.080 2.229 1.00 94.56 89 ASN A CA 1
ATOM 668 C C . ASN A 1 89 ? 13.289 -6.964 3.475 1.00 94.56 89 ASN A C 1
ATOM 670 O O . ASN A 1 89 ? 14.157 -7.794 3.717 1.00 94.56 89 ASN A O 1
ATOM 674 N N . THR A 1 90 ? 12.221 -6.798 4.260 1.00 93.88 90 THR A N 1
ATOM 675 C CA . THR A 1 90 ? 11.984 -7.573 5.483 1.00 93.88 90 THR A CA 1
ATOM 676 C C . THR A 1 90 ? 11.827 -9.055 5.179 1.00 93.88 90 THR A C 1
ATOM 678 O O . THR A 1 90 ? 12.366 -9.865 5.913 1.00 93.88 90 THR A O 1
ATOM 681 N N . ALA A 1 91 ? 11.167 -9.422 4.079 1.00 92.50 91 ALA A N 1
ATOM 682 C CA . ALA A 1 91 ? 11.025 -10.824 3.689 1.00 92.50 91 ALA A CA 1
ATOM 683 C C . ALA A 1 91 ? 12.271 -11.416 2.987 1.00 92.50 91 ALA A C 1
ATOM 685 O O . ALA A 1 91 ? 12.202 -12.543 2.481 1.00 92.50 91 ALA A O 1
ATOM 686 N N . GLU A 1 92 ? 13.385 -10.668 2.947 1.00 93.56 92 GLU A N 1
ATOM 687 C CA . GLU A 1 92 ? 14.633 -11.002 2.249 1.00 93.56 92 GLU A CA 1
ATOM 688 C C . GLU A 1 92 ? 14.373 -11.471 0.805 1.00 93.56 92 GLU A C 1
ATOM 690 O O . GLU A 1 92 ? 14.769 -12.570 0.404 1.00 93.56 92 GLU A O 1
ATOM 695 N N . CYS A 1 93 ? 13.637 -10.661 0.034 1.00 94.94 93 CYS A N 1
ATOM 696 C CA . CYS A 1 93 ? 13.278 -10.996 -1.340 1.00 94.94 93 CYS A CA 1
ATOM 697 C C . CYS A 1 93 ? 14.383 -10.659 -2.358 1.00 94.94 93 CYS A C 1
ATOM 699 O O . CYS A 1 93 ? 15.127 -9.687 -2.217 1.00 94.94 93 CYS A O 1
ATOM 701 N N . THR A 1 94 ? 14.457 -11.438 -3.435 1.00 94.88 94 THR A N 1
ATOM 702 C CA . THR A 1 94 ? 15.319 -11.231 -4.607 1.00 94.88 94 THR A CA 1
ATOM 703 C C . THR A 1 94 ? 14.520 -11.464 -5.895 1.00 94.88 94 THR A C 1
ATOM 705 O O . THR A 1 94 ? 13.429 -12.027 -5.857 1.00 94.88 94 THR A O 1
ATOM 708 N N . GLY A 1 95 ? 15.036 -11.006 -7.041 1.00 92.25 95 GLY A N 1
ATOM 709 C CA . GLY A 1 95 ? 14.355 -11.134 -8.334 1.00 92.25 95 GLY A CA 1
ATOM 710 C C . GLY A 1 95 ? 13.556 -9.893 -8.738 1.00 92.25 95 GLY A C 1
ATOM 711 O O . GLY A 1 95 ? 13.952 -8.770 -8.427 1.00 92.25 95 GLY A O 1
ATOM 712 N N . GLY A 1 96 ? 12.480 -10.083 -9.510 1.00 89.81 96 GLY A N 1
ATOM 713 C CA . GLY A 1 96 ? 11.678 -8.986 -10.066 1.00 89.81 96 GLY A CA 1
ATOM 714 C C . GLY A 1 96 ? 12.413 -8.103 -11.081 1.00 89.81 96 GLY A C 1
ATOM 715 O O . GLY A 1 96 ? 12.008 -6.964 -11.308 1.00 89.81 96 GLY A O 1
ATOM 716 N N . ILE A 1 97 ? 13.503 -8.597 -11.678 1.00 90.56 97 ILE A N 1
ATOM 717 C CA . ILE A 1 97 ? 14.316 -7.845 -12.639 1.00 90.56 97 ILE A CA 1
ATOM 718 C C . ILE A 1 97 ? 13.601 -7.832 -13.986 1.00 90.56 97 ILE A C 1
ATOM 720 O O . ILE A 1 97 ? 13.203 -8.882 -14.489 1.00 90.56 97 ILE A O 1
ATOM 724 N N . ALA A 1 98 ? 13.455 -6.649 -14.578 1.00 88.94 98 ALA A N 1
ATOM 725 C CA . ALA A 1 98 ? 12.787 -6.497 -15.861 1.00 88.94 98 ALA A CA 1
ATOM 726 C C . ALA A 1 98 ? 13.734 -6.718 -17.044 1.00 88.94 98 ALA A C 1
ATOM 728 O O . ALA A 1 98 ? 14.874 -6.256 -17.069 1.00 88.94 98 ALA A O 1
ATOM 729 N N . SER A 1 99 ? 13.194 -7.338 -18.081 1.00 86.75 99 SER A N 1
ATOM 730 C CA . SER A 1 99 ? 13.740 -7.400 -19.430 1.00 86.75 99 SER A CA 1
ATOM 731 C C . SER A 1 99 ? 12.656 -6.941 -20.401 1.00 86.75 99 SER A C 1
ATOM 733 O O . SER A 1 99 ? 11.481 -7.223 -20.189 1.00 86.75 99 SER A O 1
ATOM 735 N N . PHE A 1 100 ? 13.014 -6.202 -21.449 1.00 84.94 100 PHE A N 1
ATOM 736 C CA . PHE A 1 100 ? 12.042 -5.726 -22.435 1.00 84.94 100 PHE A CA 1
ATOM 737 C C . PHE A 1 100 ? 12.224 -6.493 -23.740 1.00 84.94 100 PHE A C 1
ATOM 739 O O . PHE A 1 100 ? 13.198 -6.285 -24.459 1.00 84.94 100 PHE A O 1
ATOM 746 N N . LEU A 1 101 ? 11.274 -7.376 -24.044 1.00 80.50 101 LEU A N 1
ATOM 747 C CA . LEU A 1 101 ? 11.238 -8.160 -25.276 1.00 80.50 101 LEU A CA 1
ATOM 748 C C . LEU A 1 101 ? 10.079 -7.657 -26.135 1.00 80.50 101 LEU A C 1
ATOM 750 O O . LEU A 1 101 ? 8.929 -7.641 -25.699 1.00 80.50 101 LEU A O 1
ATOM 754 N N . SER A 1 102 ? 10.376 -7.215 -27.359 1.00 78.75 102 SER A N 1
ATOM 755 C CA . SER A 1 102 ? 9.369 -6.698 -28.305 1.00 78.75 102 SER A CA 1
ATOM 756 C C . SER A 1 102 ? 8.472 -5.593 -27.720 1.00 78.75 102 SER A C 1
ATOM 758 O O . SER A 1 102 ? 7.272 -5.544 -27.979 1.00 78.75 102 SER A O 1
ATOM 760 N N . GLY A 1 103 ? 9.047 -4.715 -26.891 1.00 75.44 103 GLY A N 1
ATOM 761 C CA . GLY A 1 103 ? 8.337 -3.590 -26.274 1.00 75.44 103 GLY A CA 1
ATOM 762 C C . GLY A 1 103 ? 7.475 -3.941 -25.056 1.00 75.44 103 GLY A C 1
ATOM 763 O O . GLY A 1 103 ? 6.886 -3.032 -24.479 1.00 75.44 103 GLY A O 1
ATOM 764 N N . LYS A 1 104 ? 7.429 -5.211 -24.631 1.00 80.00 104 LYS A N 1
ATOM 765 C CA . LYS A 1 104 ? 6.733 -5.643 -23.411 1.00 80.00 104 LYS A CA 1
ATOM 766 C C . LYS A 1 104 ? 7.728 -5.996 -22.301 1.00 80.00 104 LYS A C 1
ATOM 768 O O . LYS A 1 104 ? 8.757 -6.609 -22.600 1.00 80.00 104 LYS A O 1
ATOM 773 N N . PRO A 1 105 ? 7.448 -5.631 -21.038 1.00 84.88 105 PRO A N 1
ATOM 774 C CA . PRO A 1 105 ? 8.267 -6.064 -19.919 1.00 84.88 105 PRO A CA 1
ATOM 775 C C . PRO A 1 105 ? 8.033 -7.550 -19.615 1.00 84.88 105 PRO A C 1
ATOM 777 O O . PRO A 1 105 ? 6.909 -8.041 -19.651 1.00 84.88 105 PRO A O 1
ATOM 780 N N . SER A 1 106 ? 9.109 -8.250 -19.285 1.00 88.06 106 SER A N 1
ATOM 781 C CA . SER A 1 106 ? 9.134 -9.600 -18.736 1.00 88.06 106 SER A CA 1
ATOM 782 C C . SER A 1 106 ? 9.992 -9.570 -17.482 1.00 88.06 106 SER A C 1
ATOM 784 O O . SER A 1 106 ? 11.124 -9.082 -17.526 1.00 88.06 106 SER A O 1
ATOM 786 N N . PHE A 1 107 ? 9.474 -10.090 -16.376 1.00 89.56 107 PHE A N 1
ATOM 787 C CA . PHE A 1 107 ? 10.124 -10.013 -15.072 1.00 89.56 107 PHE A CA 1
ATOM 788 C C . PHE A 1 107 ? 10.644 -11.380 -14.644 1.00 89.56 107 PHE A C 1
ATOM 790 O O . PHE A 1 107 ? 9.991 -12.396 -14.874 1.00 89.56 107 PHE A O 1
ATOM 797 N N . THR A 1 108 ? 11.812 -11.413 -14.005 1.00 92.88 108 THR A N 1
ATOM 798 C CA . THR A 1 108 ? 12.249 -12.620 -13.296 1.00 92.88 108 THR A CA 1
ATOM 799 C C . THR A 1 108 ? 11.349 -12.856 -12.087 1.00 92.88 108 THR A C 1
ATOM 801 O O . THR A 1 108 ? 10.895 -11.899 -11.454 1.00 92.88 108 THR A O 1
ATOM 804 N N . GLU A 1 109 ? 11.139 -14.120 -11.727 1.00 93.25 109 GLU A N 1
ATOM 805 C CA . GLU A 1 109 ? 10.373 -14.474 -10.533 1.00 93.25 109 GLU A CA 1
ATOM 806 C C . GLU A 1 109 ? 10.991 -13.841 -9.277 1.00 93.25 109 GLU A C 1
ATOM 808 O O . GLU A 1 109 ? 12.214 -13.711 -9.167 1.00 93.25 109 GLU A O 1
ATOM 813 N N . ILE A 1 110 ? 10.135 -13.390 -8.360 1.00 95.75 110 ILE A N 1
ATOM 814 C CA . ILE A 1 110 ? 10.540 -12.948 -7.028 1.00 95.75 110 ILE A CA 1
ATOM 815 C C . ILE A 1 110 ? 10.576 -14.152 -6.095 1.00 95.75 110 ILE A C 1
ATOM 817 O O . ILE A 1 110 ? 9.562 -14.823 -5.898 1.00 95.75 110 ILE A O 1
ATOM 821 N N . GLU A 1 111 ? 11.704 -14.357 -5.434 1.00 96.25 111 GLU A N 1
ATOM 822 C CA . GLU A 1 111 ? 11.852 -15.344 -4.371 1.00 96.25 111 GLU A CA 1
ATOM 823 C C . GLU A 1 111 ? 12.084 -14.625 -3.047 1.00 96.25 111 GLU A C 1
ATOM 825 O O . GLU A 1 111 ? 12.880 -13.697 -2.979 1.00 96.25 111 GLU A O 1
ATOM 830 N N . CYS A 1 112 ? 11.398 -15.042 -1.983 1.00 95.81 112 CYS A N 1
ATOM 831 C CA . CYS A 1 112 ? 11.571 -14.472 -0.646 1.00 95.81 112 CYS A CA 1
ATOM 832 C C . CYS A 1 112 ? 11.963 -15.574 0.324 1.00 95.81 112 CYS A C 1
ATOM 834 O O . CYS A 1 112 ? 11.241 -16.568 0.466 1.00 95.81 112 CYS A O 1
ATOM 836 N N . LYS A 1 113 ? 13.094 -15.390 1.004 1.00 92.69 113 LYS A N 1
ATOM 837 C CA . LYS A 1 113 ? 13.661 -16.404 1.896 1.00 92.69 113 LYS A CA 1
ATOM 838 C C . LYS A 1 113 ? 12.776 -16.660 3.114 1.00 92.69 113 LYS A C 1
ATOM 840 O O . LYS A 1 113 ? 12.621 -17.808 3.524 1.00 92.69 113 LYS A O 1
ATOM 845 N N . GLU A 1 114 ? 12.167 -15.612 3.668 1.00 86.69 114 GLU A N 1
ATOM 846 C CA . GLU A 1 114 ? 11.368 -15.733 4.892 1.00 86.69 114 GLU A CA 1
ATOM 847 C C . GLU A 1 114 ? 9.921 -16.176 4.641 1.00 86.69 114 GLU A C 1
ATOM 849 O O . GLU A 1 114 ? 9.273 -16.724 5.533 1.00 86.69 114 GLU A O 1
ATOM 854 N N . SER A 1 115 ? 9.373 -15.947 3.440 1.00 91.38 115 SER A N 1
ATOM 855 C CA . SER A 1 115 ? 7.951 -16.201 3.190 1.00 91.38 115 SER A CA 1
ATOM 856 C C . SER A 1 115 ? 7.598 -16.459 1.728 1.00 91.38 115 SER A C 1
ATOM 858 O O . SER A 1 115 ? 7.513 -15.550 0.899 1.00 91.38 115 SER A O 1
ATOM 860 N N . LYS A 1 116 ? 7.217 -17.709 1.442 1.00 92.00 116 LYS A N 1
ATOM 861 C CA . LYS A 1 116 ? 6.641 -18.115 0.147 1.00 92.00 116 LYS A CA 1
ATOM 862 C C . LYS A 1 116 ? 5.313 -17.417 -0.161 1.00 92.00 116 LYS A C 1
ATOM 864 O O . LYS A 1 116 ? 4.984 -17.201 -1.323 1.00 92.00 116 LYS A O 1
ATOM 869 N N . ALA A 1 117 ? 4.537 -17.064 0.866 1.00 92.38 117 ALA A N 1
ATOM 870 C CA . ALA A 1 117 ? 3.266 -16.366 0.683 1.00 92.38 117 ALA A CA 1
ATOM 871 C C . ALA A 1 117 ? 3.479 -14.919 0.209 1.00 92.38 117 ALA A C 1
ATOM 873 O O . ALA A 1 117 ? 2.745 -14.447 -0.663 1.00 92.38 117 ALA A O 1
ATOM 874 N N . ILE A 1 118 ? 4.508 -14.243 0.736 1.00 91.94 118 ILE A N 1
ATOM 875 C CA . ILE A 1 118 ? 4.904 -12.905 0.279 1.00 91.94 118 ILE A CA 1
ATOM 876 C C . ILE A 1 118 ? 5.413 -12.990 -1.159 1.00 91.94 118 ILE A C 1
ATOM 878 O O . ILE A 1 118 ? 4.884 -12.283 -2.010 1.00 91.94 118 ILE A O 1
ATOM 882 N N . ALA A 1 119 ? 6.319 -13.925 -1.464 1.00 94.06 119 ALA A N 1
ATOM 883 C CA . ALA A 1 119 ? 6.804 -14.149 -2.829 1.00 94.06 119 ALA A CA 1
ATOM 884 C C . ALA A 1 119 ? 5.652 -14.359 -3.828 1.00 94.06 119 ALA A C 1
ATOM 886 O O . ALA A 1 119 ? 5.574 -13.682 -4.850 1.00 94.06 119 ALA A O 1
ATOM 887 N N . LYS A 1 120 ? 4.686 -15.231 -3.503 1.00 94.31 120 LYS A N 1
ATOM 888 C CA . LYS A 1 120 ? 3.496 -15.458 -4.340 1.00 94.31 120 LYS A CA 1
ATOM 889 C C . LYS A 1 120 ? 2.673 -14.184 -4.545 1.00 94.31 120 LYS A C 1
ATOM 891 O O . LYS A 1 120 ? 2.164 -13.956 -5.638 1.00 94.31 120 LYS A O 1
ATOM 896 N N . THR A 1 121 ? 2.529 -13.367 -3.505 1.00 93.12 121 THR A N 1
ATOM 897 C CA . THR A 1 121 ? 1.774 -12.110 -3.572 1.00 93.12 121 THR A CA 1
ATOM 898 C C . THR A 1 121 ? 2.478 -11.091 -4.469 1.00 93.12 121 THR A C 1
ATOM 900 O O . THR A 1 121 ? 1.843 -10.535 -5.361 1.00 93.12 121 THR A O 1
ATOM 903 N N . LEU A 1 122 ? 3.791 -10.910 -4.296 1.00 92.94 122 LEU A N 1
ATOM 904 C CA . LEU A 1 122 ? 4.601 -9.992 -5.101 1.00 92.94 122 LEU A CA 1
ATOM 905 C C . LEU A 1 122 ? 4.633 -10.411 -6.580 1.00 92.94 122 LEU A C 1
ATOM 907 O O . LEU A 1 122 ? 4.397 -9.585 -7.459 1.00 92.94 122 LEU A O 1
ATOM 911 N N . ASN A 1 123 ? 4.828 -11.704 -6.861 1.00 93.62 123 ASN A N 1
ATOM 912 C CA . ASN A 1 123 ? 4.729 -12.242 -8.222 1.00 93.62 123 ASN A CA 1
ATOM 913 C C . ASN A 1 123 ? 3.319 -12.095 -8.801 1.00 93.62 123 ASN A C 1
ATOM 915 O O . ASN A 1 123 ? 3.163 -11.834 -9.991 1.00 93.62 123 ASN A O 1
ATOM 919 N N . GLY A 1 124 ? 2.284 -12.242 -7.971 1.00 91.69 124 GLY A N 1
ATOM 920 C CA . GLY A 1 124 ? 0.907 -11.981 -8.373 1.00 91.69 124 GLY A CA 1
ATOM 921 C C . GLY A 1 124 ? 0.716 -10.539 -8.838 1.00 91.69 124 GLY A C 1
ATOM 922 O O . GLY A 1 124 ? 0.071 -10.314 -9.855 1.00 91.69 124 GLY A O 1
ATOM 923 N N . TRP A 1 125 ? 1.310 -9.567 -8.144 1.00 91.31 125 TRP A N 1
ATOM 924 C CA . TRP A 1 125 ? 1.231 -8.159 -8.537 1.00 91.31 125 TRP A CA 1
ATOM 925 C C . TRP A 1 125 ? 2.040 -7.836 -9.793 1.00 91.31 125 TRP A C 1
ATOM 927 O O . TRP A 1 125 ? 1.565 -7.067 -10.622 1.00 91.31 125 TRP A O 1
ATOM 937 N N . LEU A 1 126 ? 3.224 -8.433 -9.955 1.00 89.44 126 LEU A N 1
ATOM 938 C CA . LEU A 1 126 ? 4.052 -8.266 -11.155 1.00 89.44 126 LEU A CA 1
ATOM 939 C C . LEU A 1 126 ? 3.388 -8.805 -12.427 1.00 89.44 126 LEU A C 1
ATOM 941 O O . LEU A 1 126 ? 3.514 -8.203 -13.487 1.00 89.44 126 LEU A O 1
ATOM 945 N N . ASN A 1 127 ? 2.688 -9.936 -12.326 1.00 83.50 127 ASN A N 1
ATOM 946 C CA . ASN A 1 127 ? 2.128 -10.631 -13.489 1.00 83.50 127 ASN A CA 1
ATOM 947 C C . ASN A 1 127 ? 0.668 -10.259 -13.794 1.00 83.50 127 ASN A C 1
ATOM 949 O O . ASN A 1 127 ? 0.105 -10.751 -14.767 1.00 83.50 127 ASN A O 1
ATOM 953 N N . ALA A 1 128 ? 0.027 -9.431 -12.966 1.00 77.31 128 ALA A N 1
ATOM 954 C CA . ALA A 1 128 ? -1.389 -9.098 -13.126 1.00 77.31 128 ALA A CA 1
ATOM 955 C C . ALA A 1 128 ? -1.665 -7.974 -14.141 1.00 77.31 128 ALA A C 1
ATOM 957 O O . ALA A 1 128 ? -2.834 -7.721 -14.440 1.00 77.31 128 ALA A O 1
ATOM 958 N N . ASP A 1 129 ? -0.641 -7.277 -14.646 1.00 62.75 129 ASP A N 1
ATOM 959 C CA . ASP A 1 129 ? -0.839 -5.971 -15.282 1.00 62.75 129 ASP A CA 1
ATOM 960 C C . ASP A 1 129 ? -0.511 -5.896 -16.780 1.00 62.75 129 ASP A C 1
ATOM 962 O O . ASP A 1 129 ? 0.415 -5.203 -17.207 1.00 62.75 129 ASP A O 1
ATOM 966 N N . ASP A 1 130 ? -1.375 -6.500 -17.598 1.00 58.03 130 ASP A N 1
ATOM 967 C CA . ASP A 1 130 ? -1.415 -6.266 -19.052 1.00 58.03 130 ASP A CA 1
ATOM 968 C C . ASP A 1 130 ? -1.880 -4.835 -19.420 1.00 58.03 130 ASP A C 1
ATOM 970 O O . ASP A 1 130 ? -1.759 -4.408 -20.569 1.00 58.03 130 ASP A O 1
ATOM 974 N N . SER A 1 131 ? -2.410 -4.070 -18.453 1.00 54.66 131 SER A N 1
ATOM 975 C CA . SER A 1 131 ? -3.023 -2.743 -18.652 1.00 54.66 131 SER A CA 1
ATOM 976 C C . SER A 1 131 ? -2.115 -1.552 -18.314 1.00 54.66 131 SER A C 1
ATOM 978 O O . SER A 1 131 ? -2.489 -0.400 -18.531 1.00 54.66 131 SER A O 1
ATOM 980 N N . SER A 1 132 ? -0.930 -1.817 -17.764 1.00 62.06 132 S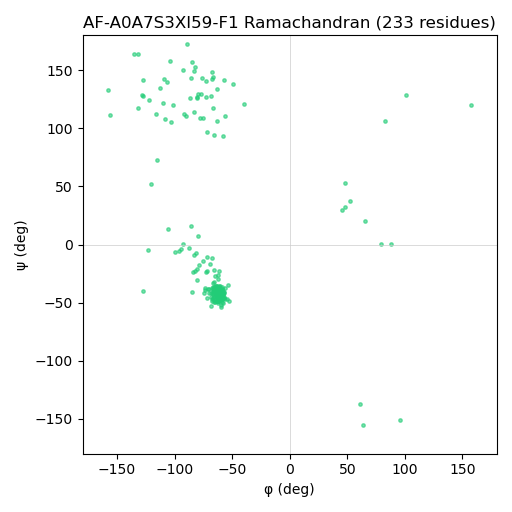ER A N 1
ATOM 981 C CA . SER A 1 132 ? -0.059 -0.839 -17.091 1.00 62.06 132 SER A CA 1
ATOM 982 C C . SER A 1 132 ? 0.628 0.178 -18.013 1.00 62.06 132 SER A C 1
ATOM 984 O O . SER A 1 132 ? 1.210 1.154 -17.527 1.00 62.06 132 SER A O 1
ATOM 986 N N . ALA A 1 133 ? 0.560 -0.032 -19.335 1.00 79.25 133 ALA A N 1
ATOM 987 C CA . ALA A 1 133 ? 1.246 0.764 -20.358 1.00 79.25 133 ALA A CA 1
ATOM 988 C C . ALA A 1 133 ? 2.740 0.999 -20.039 1.00 79.25 133 ALA A C 1
ATOM 990 O O . ALA A 1 133 ? 3.298 2.053 -20.353 1.00 79.25 133 ALA A O 1
ATOM 991 N N . ILE A 1 134 ? 3.387 0.030 -19.377 1.00 86.19 134 ILE A N 1
ATOM 992 C CA . ILE A 1 134 ? 4.804 0.108 -19.016 1.00 86.19 134 ILE A CA 1
ATOM 993 C C . ILE A 1 134 ? 5.638 0.086 -20.298 1.00 86.19 134 ILE A C 1
ATOM 995 O O . ILE A 1 134 ? 5.657 -0.896 -21.037 1.00 86.19 134 ILE A O 1
ATOM 999 N N . THR A 1 135 ? 6.371 1.171 -20.531 1.00 87.81 135 THR A N 1
ATOM 1000 C CA . THR A 1 135 ? 7.382 1.271 -21.588 1.00 87.81 135 THR A CA 1
ATOM 1001 C C . THR A 1 135 ? 8.776 1.160 -20.979 1.00 87.81 135 THR A C 1
ATOM 1003 O O . THR A 1 135 ? 8.964 1.476 -19.803 1.00 87.81 135 THR A O 1
ATOM 1006 N N . ALA A 1 136 ? 9.782 0.787 -21.774 1.00 88.00 136 ALA A N 1
ATOM 1007 C CA . ALA A 1 136 ? 11.172 0.741 -21.304 1.00 88.00 136 ALA A CA 1
ATOM 1008 C C . ALA A 1 136 ? 11.643 2.093 -20.729 1.00 88.00 136 ALA A C 1
ATOM 1010 O O . ALA A 1 136 ? 12.331 2.137 -19.710 1.00 88.00 136 ALA A O 1
ATOM 1011 N N . VAL A 1 137 ? 11.213 3.203 -21.342 1.00 90.44 137 VAL A N 1
ATOM 1012 C CA . VAL A 1 137 ? 11.549 4.568 -20.910 1.00 90.44 137 VAL A CA 1
ATOM 1013 C C . VAL A 1 137 ? 10.887 4.890 -19.569 1.00 90.44 137 VAL A C 1
ATOM 1015 O O . VAL A 1 137 ? 11.573 5.276 -18.624 1.00 90.44 137 VAL A O 1
ATOM 1018 N N . SER A 1 138 ? 9.567 4.701 -19.451 1.00 90.94 138 SER A N 1
ATOM 1019 C CA . SER A 1 138 ? 8.848 4.995 -18.202 1.00 90.94 138 SER A CA 1
ATOM 1020 C C . SER A 1 138 ? 9.304 4.097 -17.053 1.00 90.94 138 SER A C 1
ATOM 1022 O O . SER A 1 138 ? 9.400 4.555 -15.915 1.00 90.94 138 SER A O 1
ATOM 1024 N N . PHE A 1 139 ? 9.631 2.841 -17.351 1.00 92.25 139 PHE A N 1
ATOM 1025 C CA . PHE A 1 139 ? 10.177 1.902 -16.384 1.00 92.25 139 PHE A CA 1
ATOM 1026 C C . PHE A 1 139 ? 11.553 2.340 -15.881 1.00 92.25 139 PHE A C 1
ATOM 1028 O O . PHE A 1 139 ? 11.763 2.420 -14.675 1.00 92.25 139 PHE A O 1
ATOM 1035 N N . SER A 1 140 ? 12.472 2.685 -16.788 1.00 91.75 140 SER A N 1
ATOM 1036 C CA . SER A 1 140 ? 13.815 3.143 -16.422 1.00 91.75 140 SER A CA 1
ATOM 1037 C C . SER A 1 140 ? 13.769 4.389 -15.534 1.00 91.75 140 SER A C 1
ATOM 1039 O O . SER A 1 140 ? 14.432 4.424 -14.500 1.00 91.75 140 SER A O 1
ATOM 1041 N N . ILE A 1 141 ? 12.918 5.366 -15.871 1.00 92.69 141 ILE A N 1
ATOM 1042 C CA . ILE A 1 141 ? 12.711 6.564 -15.044 1.00 92.69 141 ILE A CA 1
ATOM 1043 C C . ILE A 1 141 ? 12.220 6.180 -13.646 1.00 92.69 141 ILE A C 1
ATOM 1045 O O . ILE A 1 141 ? 12.764 6.666 -12.655 1.00 92.69 141 ILE A O 1
ATOM 1049 N N . CYS A 1 142 ? 11.229 5.290 -13.554 1.00 93.56 142 CYS A N 1
ATOM 1050 C CA . CYS A 1 142 ? 10.711 4.825 -12.272 1.00 93.56 142 CYS A CA 1
ATOM 1051 C C . CYS A 1 142 ? 11.807 4.151 -11.431 1.00 93.56 142 CYS A C 1
ATOM 1053 O O . CYS A 1 142 ? 11.954 4.474 -10.252 1.00 93.56 142 CYS A O 1
ATOM 1055 N N . VAL A 1 143 ? 12.604 3.256 -12.029 1.00 93.56 143 VAL A N 1
ATOM 1056 C CA . VAL A 1 143 ? 13.672 2.534 -11.319 1.00 93.56 143 VAL A CA 1
ATOM 1057 C C . VAL A 1 143 ? 14.736 3.498 -10.817 1.00 93.56 143 VAL A C 1
ATOM 1059 O O . VAL A 1 143 ? 15.165 3.370 -9.676 1.00 93.56 143 VAL A O 1
ATOM 1062 N N . VAL A 1 144 ? 15.119 4.498 -11.613 1.00 92.31 144 VAL A N 1
ATOM 1063 C CA . VAL A 1 144 ? 16.055 5.543 -11.177 1.00 92.31 144 VAL A CA 1
ATOM 1064 C C . VAL A 1 144 ? 15.465 6.341 -10.013 1.00 92.31 144 VAL A C 1
ATOM 1066 O O . VAL A 1 144 ? 16.110 6.490 -8.981 1.00 92.31 144 VAL A O 1
ATOM 1069 N N . GLN A 1 145 ? 14.216 6.798 -10.118 1.00 90.12 145 GLN A N 1
ATOM 1070 C CA . GLN A 1 145 ? 13.560 7.554 -9.044 1.00 90.12 145 GLN A CA 1
ATOM 1071 C C . GLN A 1 145 ? 13.334 6.735 -7.763 1.00 90.12 145 GLN A C 1
ATOM 1073 O O . GLN A 1 145 ? 13.185 7.314 -6.687 1.00 90.12 145 GLN A O 1
ATOM 1078 N N . ALA A 1 146 ? 13.204 5.411 -7.863 1.00 89.94 146 ALA A N 1
ATOM 1079 C CA . ALA A 1 146 ? 13.055 4.510 -6.720 1.00 89.94 146 ALA A CA 1
ATOM 1080 C C . ALA A 1 146 ? 14.396 4.103 -6.117 1.00 89.94 146 ALA A C 1
ATOM 1082 O O . ALA A 1 146 ? 14.523 4.089 -4.901 1.00 89.94 146 ALA A O 1
ATOM 1083 N N . GLY A 1 147 ? 15.400 3.832 -6.948 1.00 83.25 147 GLY A N 1
ATOM 1084 C CA . GLY A 1 147 ? 16.739 3.460 -6.503 1.00 83.25 147 GLY A CA 1
ATOM 1085 C C . GLY A 1 147 ? 17.542 4.616 -5.907 1.00 83.25 147 GLY A C 1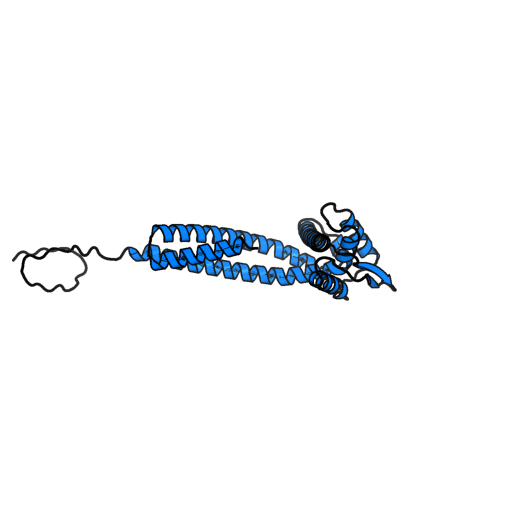
ATOM 1086 O O . GLY A 1 147 ? 18.452 4.360 -5.130 1.00 83.25 147 GLY A O 1
ATOM 1087 N N . LEU A 1 148 ? 17.215 5.867 -6.255 1.00 84.38 148 LEU A N 1
ATOM 1088 C CA . LEU A 1 148 ? 17.824 7.071 -5.674 1.00 84.38 148 LEU A CA 1
ATOM 1089 C C . LEU A 1 148 ? 17.129 7.560 -4.393 1.00 84.38 148 LEU A C 1
ATOM 1091 O O . LEU A 1 148 ? 17.550 8.565 -3.829 1.00 84.38 148 LEU A O 1
ATOM 1095 N N . ASP A 1 149 ? 16.041 6.918 -3.964 1.00 85.75 149 ASP A N 1
ATOM 1096 C CA . ASP A 1 149 ? 15.365 7.278 -2.718 1.00 85.75 149 ASP A CA 1
ATOM 1097 C C . ASP A 1 149 ? 15.951 6.474 -1.552 1.00 85.75 149 ASP A C 1
ATOM 1099 O O . ASP A 1 149 ? 15.722 5.270 -1.452 1.00 85.75 149 ASP A O 1
ATOM 1103 N N . ASP A 1 150 ? 16.674 7.145 -0.653 1.00 81.81 150 ASP A N 1
ATOM 1104 C CA . ASP A 1 150 ? 17.318 6.531 0.518 1.00 81.81 150 ASP A CA 1
ATOM 1105 C C . ASP A 1 150 ? 16.312 5.882 1.493 1.00 81.81 150 ASP A C 1
ATOM 1107 O O . ASP A 1 150 ? 16.649 4.975 2.271 1.00 81.81 150 ASP A O 1
ATOM 1111 N N . GLU A 1 151 ? 15.053 6.330 1.459 1.00 86.75 151 GLU A N 1
ATOM 1112 C CA . GLU A 1 151 ? 13.969 5.769 2.268 1.00 86.75 151 GLU A CA 1
ATOM 1113 C C . GLU A 1 151 ? 13.422 4.460 1.670 1.00 86.75 151 GLU A C 1
ATOM 1115 O O . GLU A 1 151 ? 12.797 3.669 2.379 1.00 86.75 151 GLU A O 1
ATOM 1120 N N . PHE A 1 152 ? 13.686 4.177 0.391 1.00 89.88 152 PHE A N 1
ATOM 1121 C CA . PHE A 1 152 ? 13.218 2.966 -0.273 1.00 89.88 152 PHE A CA 1
ATOM 1122 C C . PHE A 1 152 ? 14.145 1.768 0.005 1.00 89.88 152 PHE A C 1
ATOM 1124 O O . PHE A 1 152 ? 15.304 1.717 -0.410 1.00 89.88 152 PHE A O 1
ATOM 1131 N N . LYS A 1 153 ? 13.626 0.767 0.725 1.00 89.56 153 LYS A N 1
ATOM 1132 C CA . LYS A 1 153 ? 14.377 -0.439 1.116 1.00 89.56 153 LYS A CA 1
ATOM 1133 C C . LYS A 1 153 ? 14.367 -1.521 0.028 1.00 89.56 153 LYS A C 1
ATOM 1135 O O . LYS A 1 153 ? 13.489 -1.558 -0.826 1.00 89.56 153 LYS A O 1
ATOM 1140 N N . GLY A 1 154 ? 15.364 -2.412 0.073 1.00 85.50 154 GLY A N 1
ATOM 1141 C CA . GLY A 1 154 ? 15.510 -3.541 -0.860 1.00 85.50 154 GLY A CA 1
ATOM 1142 C C . GLY A 1 154 ? 16.278 -3.231 -2.156 1.00 85.50 154 GLY A C 1
ATOM 1143 O O . GLY A 1 154 ? 16.472 -4.121 -2.985 1.00 85.50 154 GLY A O 1
ATOM 1144 N N . GLY A 1 155 ? 16.756 -1.993 -2.323 1.00 87.88 155 GLY A N 1
ATOM 1145 C CA . GLY A 1 155 ? 17.679 -1.596 -3.388 1.00 87.88 155 GLY A CA 1
ATOM 1146 C C .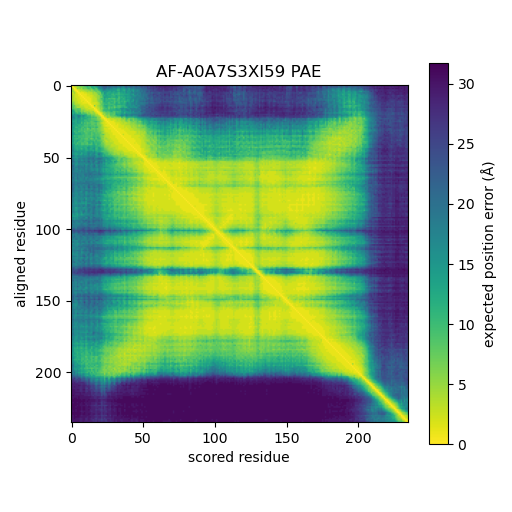 GLY A 1 155 ? 17.118 -1.733 -4.808 1.00 87.88 155 GLY A C 1
ATOM 1147 O O . GLY A 1 155 ? 15.909 -1.701 -5.041 1.00 87.88 155 GLY A O 1
ATOM 1148 N N . ILE A 1 156 ? 18.020 -1.888 -5.782 1.00 88.94 156 ILE A N 1
ATOM 1149 C CA . ILE A 1 156 ? 17.672 -1.972 -7.210 1.00 88.94 156 ILE A CA 1
ATOM 1150 C C . ILE A 1 156 ? 16.689 -3.116 -7.530 1.00 88.94 156 ILE A C 1
ATOM 1152 O O . ILE A 1 156 ? 15.756 -2.863 -8.296 1.00 88.94 156 ILE A O 1
ATOM 1156 N N . PRO A 1 157 ? 16.807 -4.338 -6.968 1.00 90.94 157 PRO A N 1
ATOM 1157 C CA . PRO A 1 157 ? 15.827 -5.400 -7.217 1.00 90.94 157 PRO A CA 1
ATOM 1158 C C . PRO A 1 157 ? 14.411 -5.018 -6.770 1.00 90.94 157 PRO A C 1
ATOM 1160 O O . PRO A 1 157 ? 13.468 -5.129 -7.552 1.00 90.94 157 PRO A O 1
ATOM 1163 N N . ALA A 1 158 ? 14.266 -4.461 -5.562 1.00 92.88 158 ALA A N 1
ATOM 1164 C CA . ALA A 1 158 ? 12.975 -3.982 -5.075 1.00 92.88 158 ALA A CA 1
ATOM 1165 C C . ALA A 1 158 ? 12.414 -2.857 -5.956 1.00 92.88 158 ALA A C 1
ATOM 1167 O O . ALA A 1 158 ? 11.211 -2.815 -6.207 1.00 92.88 158 ALA A O 1
ATOM 1168 N N . ALA A 1 159 ? 13.277 -1.970 -6.464 1.00 93.94 159 ALA A N 1
ATOM 1169 C CA . ALA A 1 159 ? 12.874 -0.865 -7.330 1.00 93.94 159 ALA A CA 1
ATOM 1170 C C . ALA A 1 159 ? 12.345 -1.379 -8.675 1.00 93.94 159 ALA A C 1
ATOM 1172 O O . ALA A 1 159 ? 11.312 -0.909 -9.148 1.00 93.94 159 ALA A O 1
ATOM 1173 N N . ASN A 1 160 ? 13.008 -2.379 -9.263 1.00 93.25 160 ASN A N 1
ATOM 1174 C CA . ASN A 1 160 ? 12.537 -3.040 -10.482 1.00 93.25 160 ASN A CA 1
ATOM 1175 C C . ASN A 1 160 ? 11.175 -3.704 -10.256 1.00 93.25 160 ASN A C 1
ATOM 1177 O O . ASN A 1 160 ? 10.236 -3.464 -11.018 1.00 93.25 160 ASN A O 1
ATOM 1181 N N . ALA A 1 161 ? 11.053 -4.465 -9.168 1.00 93.25 161 ALA A N 1
ATOM 1182 C CA . ALA A 1 161 ? 9.820 -5.140 -8.799 1.00 93.25 161 ALA A CA 1
ATOM 1183 C C . ALA A 1 161 ? 8.664 -4.150 -8.559 1.00 93.25 161 ALA A C 1
ATOM 1185 O O . ALA A 1 161 ? 7.553 -4.354 -9.051 1.00 93.25 161 ALA A O 1
ATOM 1186 N N . TRP A 1 162 ? 8.927 -3.046 -7.853 1.00 94.62 162 TRP A N 1
ATOM 1187 C CA . TRP A 1 162 ? 7.961 -1.966 -7.648 1.00 94.62 162 TRP A CA 1
ATOM 1188 C C . TRP A 1 162 ? 7.524 -1.361 -8.980 1.00 94.62 162 TRP A C 1
ATOM 1190 O O . TRP A 1 162 ? 6.335 -1.288 -9.259 1.00 94.62 162 TRP A O 1
ATOM 1200 N N . CYS A 1 163 ? 8.459 -0.964 -9.841 1.00 93.25 163 CYS A N 1
ATOM 1201 C CA . CYS A 1 163 ? 8.131 -0.316 -11.111 1.00 93.25 163 CYS A CA 1
ATOM 1202 C C . CYS A 1 163 ? 7.388 -1.232 -12.092 1.00 93.25 163 CYS A C 1
ATOM 1204 O O . CYS A 1 163 ? 6.693 -0.734 -12.976 1.00 93.25 163 CYS A O 1
ATOM 1206 N N . GLY A 1 164 ? 7.517 -2.551 -11.928 1.00 91.31 164 GLY A N 1
ATOM 1207 C CA . GLY A 1 164 ? 6.748 -3.543 -12.673 1.00 91.31 164 GLY A CA 1
ATOM 1208 C C . GLY A 1 164 ? 5.339 -3.784 -12.133 1.00 91.31 164 GLY A C 1
ATOM 1209 O O . GLY A 1 164 ? 4.487 -4.269 -12.866 1.00 91.31 164 GLY A O 1
ATOM 1210 N N . SER A 1 165 ? 5.083 -3.445 -10.867 1.00 92.56 165 SER A N 1
ATOM 1211 C CA . SER A 1 165 ? 3.835 -3.774 -10.165 1.00 92.56 165 SER A CA 1
ATOM 1212 C C . SER A 1 165 ? 3.083 -2.558 -9.608 1.00 92.56 165 SER A C 1
ATOM 1214 O O . SER A 1 165 ? 1.977 -2.712 -9.090 1.00 92.56 165 SER A O 1
ATOM 1216 N N . ASN A 1 166 ? 3.638 -1.346 -9.716 1.00 92.88 166 ASN A N 1
ATOM 1217 C CA . ASN A 1 166 ? 3.161 -0.141 -9.033 1.00 92.88 166 ASN A CA 1
ATOM 1218 C C . ASN A 1 166 ? 1.679 0.156 -9.300 1.00 92.88 166 ASN A C 1
ATOM 1220 O O . ASN A 1 166 ? 0.920 0.378 -8.361 1.00 92.88 166 ASN A O 1
ATOM 1224 N N . THR A 1 167 ? 1.237 0.099 -10.553 1.00 92.19 167 THR A N 1
ATOM 1225 C CA . THR A 1 167 ? -0.158 0.326 -10.950 1.00 92.19 167 THR A CA 1
ATOM 1226 C C . THR A 1 167 ? -1.097 -0.706 -10.333 1.00 92.19 167 THR A C 1
ATOM 1228 O O . THR A 1 167 ? -2.157 -0.348 -9.818 1.00 92.19 167 THR A O 1
ATOM 1231 N N . THR A 1 168 ? -0.698 -1.978 -10.303 1.00 91.44 168 THR A N 1
ATOM 1232 C CA . THR A 1 168 ? -1.478 -3.047 -9.667 1.00 91.44 168 THR A CA 1
ATOM 1233 C C . THR A 1 168 ? -1.532 -2.888 -8.153 1.00 91.44 168 THR A C 1
ATOM 1235 O O . THR A 1 168 ? -2.615 -2.975 -7.570 1.00 91.44 168 THR A O 1
ATOM 1238 N N . VAL A 1 169 ? -0.399 -2.603 -7.507 1.00 92.50 169 VAL A N 1
ATOM 1239 C CA . VAL A 1 169 ? -0.339 -2.392 -6.055 1.00 92.50 169 VAL A CA 1
ATOM 1240 C C . VAL A 1 169 ? -1.204 -1.201 -5.655 1.00 92.50 169 VAL A C 1
ATOM 1242 O O . VAL A 1 169 ? -1.999 -1.310 -4.726 1.00 92.50 169 VAL A O 1
ATOM 1245 N N . ILE A 1 170 ? -1.129 -0.083 -6.377 1.00 92.44 170 ILE A N 1
ATOM 1246 C CA . ILE A 1 170 ? -1.921 1.114 -6.073 1.00 92.44 170 ILE A CA 1
ATOM 1247 C C . ILE A 1 170 ? -3.421 0.848 -6.265 1.00 92.44 170 ILE A C 1
ATOM 1249 O O . ILE A 1 170 ? -4.210 1.188 -5.385 1.00 92.44 170 ILE A O 1
ATOM 1253 N N . LYS A 1 171 ? -3.830 0.185 -7.357 1.00 89.94 171 LYS A N 1
ATOM 1254 C CA . LYS A 1 171 ? -5.231 -0.235 -7.561 1.00 89.94 171 LYS A CA 1
ATOM 1255 C C . LYS A 1 171 ? -5.721 -1.155 -6.443 1.00 89.94 171 LYS A C 1
ATOM 1257 O O . LYS A 1 171 ? -6.881 -1.084 -6.039 1.00 89.94 171 LYS A O 1
ATOM 1262 N N . LEU A 1 172 ? -4.853 -2.029 -5.935 1.00 89.81 172 LEU A N 1
ATOM 1263 C CA . LEU A 1 172 ? -5.177 -2.887 -4.804 1.00 89.81 172 LEU A CA 1
ATOM 1264 C C . LEU A 1 172 ? -5.359 -2.057 -3.526 1.00 89.81 172 LEU A C 1
ATOM 1266 O O . LEU A 1 172 ? -6.377 -2.204 -2.853 1.00 89.81 172 LEU A O 1
ATOM 1270 N N . VAL A 1 173 ? -4.423 -1.157 -3.219 1.00 90.00 173 VAL A N 1
ATOM 1271 C CA . VAL A 1 173 ? -4.504 -0.257 -2.058 1.00 90.00 173 VAL A CA 1
ATOM 1272 C C . VAL A 1 173 ? -5.778 0.590 -2.103 1.00 90.00 173 VAL A C 1
ATOM 1274 O O . VAL A 1 173 ? -6.453 0.709 -1.085 1.00 90.00 173 VAL A O 1
ATOM 1277 N N . ASP A 1 174 ? -6.173 1.102 -3.267 1.00 90.31 174 ASP A N 1
ATOM 1278 C CA . ASP A 1 174 ? -7.438 1.825 -3.458 1.00 90.31 174 ASP A CA 1
ATOM 1279 C C . ASP A 1 174 ? -8.658 0.967 -3.077 1.00 90.31 174 ASP A C 1
ATOM 1281 O O . ASP A 1 174 ? -9.453 1.345 -2.214 1.00 90.31 174 ASP A O 1
ATOM 1285 N N . ARG A 1 175 ? -8.748 -0.266 -3.596 1.00 86.31 175 ARG A N 1
ATOM 1286 C CA . ARG A 1 175 ? -9.846 -1.189 -3.247 1.00 86.31 175 ARG A CA 1
ATOM 1287 C C . ARG A 1 175 ? -9.911 -1.500 -1.752 1.00 86.31 175 ARG A C 1
ATOM 1289 O O . ARG A 1 175 ? -10.996 -1.507 -1.171 1.00 86.31 175 ARG A O 1
ATOM 1296 N N . TRP A 1 176 ? -8.768 -1.770 -1.122 1.00 85.00 176 TRP A N 1
ATOM 1297 C CA . TRP A 1 176 ? -8.722 -2.110 0.303 1.00 85.00 176 TRP A CA 1
ATOM 1298 C C . TRP A 1 176 ? -8.960 -0.905 1.205 1.00 85.00 176 TRP A C 1
ATOM 1300 O O . TRP A 1 176 ? -9.627 -1.037 2.229 1.00 85.00 176 TRP A O 1
ATOM 1310 N N . SER A 1 177 ? -8.450 0.268 0.836 1.00 84.81 177 SER A N 1
ATOM 1311 C CA . SER A 1 177 ? -8.585 1.483 1.640 1.00 84.81 177 SER A CA 1
ATOM 1312 C C . SER A 1 177 ? -10.048 1.892 1.820 1.00 84.81 177 SER A C 1
ATOM 1314 O O . SER A 1 177 ? -10.437 2.267 2.927 1.00 84.81 177 S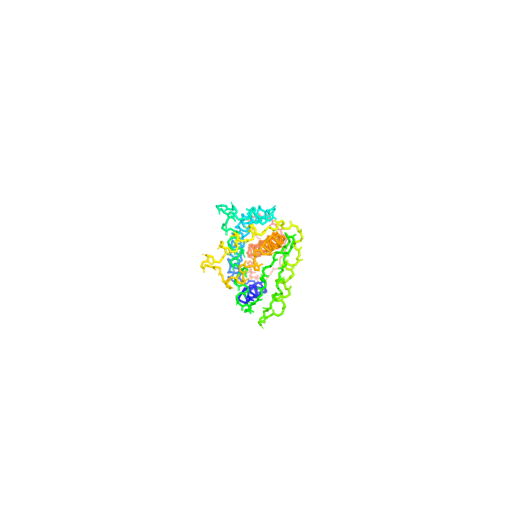ER A O 1
ATOM 1316 N N . LEU A 1 178 ? -10.889 1.710 0.797 1.00 81.06 178 LEU A N 1
ATOM 1317 C CA . LEU A 1 178 ? -12.333 1.930 0.908 1.00 81.06 178 LEU A CA 1
ATOM 1318 C C . LEU A 1 178 ? -12.971 0.957 1.912 1.00 81.06 178 LEU A C 1
ATOM 1320 O O . LEU A 1 178 ? -13.728 1.377 2.788 1.00 81.06 178 LEU A O 1
ATOM 1324 N N . GLY A 1 179 ? -12.627 -0.333 1.834 1.00 78.50 179 GLY A N 1
ATOM 1325 C CA . GLY A 1 179 ? -13.112 -1.347 2.775 1.00 78.50 179 GLY A CA 1
ATOM 1326 C C . GLY A 1 179 ? -12.688 -1.071 4.221 1.00 78.50 179 GLY A C 1
ATOM 1327 O O . GLY A 1 179 ? -13.509 -1.160 5.135 1.00 78.50 179 GLY A O 1
ATOM 1328 N N . ILE A 1 180 ? -11.431 -0.667 4.427 1.00 81.25 180 ILE A N 1
ATOM 1329 C CA . ILE A 1 180 ? -10.896 -0.284 5.741 1.00 81.25 180 ILE A CA 1
ATOM 1330 C C . ILE A 1 180 ? -11.641 0.936 6.289 1.00 81.25 180 ILE A C 1
ATOM 1332 O O . ILE A 1 180 ? -12.017 0.936 7.460 1.00 81.25 180 ILE A O 1
ATOM 1336 N N . LEU A 1 181 ? -11.908 1.949 5.459 1.00 82.62 181 LEU A N 1
ATOM 1337 C CA . LEU A 1 181 ? -12.648 3.135 5.888 1.00 82.62 181 LEU A CA 1
ATOM 1338 C C . LEU A 1 181 ? -14.076 2.783 6.325 1.00 82.62 181 LEU A C 1
ATOM 1340 O O . LEU A 1 181 ? -14.518 3.243 7.377 1.00 82.62 181 LEU A O 1
ATOM 1344 N N . ILE A 1 182 ? -14.785 1.948 5.557 1.00 83.81 182 ILE A N 1
ATOM 1345 C CA . ILE A 1 182 ? -16.130 1.479 5.926 1.00 83.81 182 ILE A CA 1
ATOM 1346 C C . ILE A 1 182 ? -16.088 0.742 7.267 1.00 83.81 182 ILE A C 1
ATOM 1348 O O . ILE A 1 182 ? -16.869 1.057 8.165 1.00 83.81 182 ILE A O 1
ATOM 1352 N N . ALA A 1 183 ? -15.161 -0.206 7.432 1.00 77.75 183 ALA A N 1
ATOM 1353 C CA . ALA A 1 183 ? -15.016 -0.951 8.679 1.00 77.75 183 ALA A CA 1
ATOM 1354 C C . ALA A 1 183 ? -14.747 -0.018 9.871 1.00 77.75 183 ALA A C 1
ATOM 1356 O O . ALA A 1 183 ? -15.342 -0.175 10.937 1.00 77.75 183 ALA A O 1
ATOM 1357 N N . LEU A 1 184 ? -13.901 0.994 9.679 1.00 83.12 184 LEU A N 1
ATOM 1358 C CA . LEU A 1 184 ? -13.549 1.956 10.715 1.00 83.12 184 LEU A CA 1
ATOM 1359 C C . LEU A 1 184 ? -14.746 2.835 11.114 1.00 83.12 184 LEU A C 1
ATOM 1361 O O . LEU A 1 184 ? -14.975 3.039 12.307 1.00 83.12 184 LEU A O 1
ATOM 1365 N N . TRP A 1 185 ? -15.573 3.275 10.162 1.00 84.19 185 TRP A N 1
ATOM 1366 C CA . TRP A 1 185 ? -16.835 3.963 10.463 1.00 84.19 185 TRP A CA 1
ATOM 1367 C C . TRP A 1 185 ? -17.840 3.077 11.201 1.00 84.19 185 TRP A C 1
ATOM 1369 O O . TRP A 1 185 ? -18.459 3.539 12.159 1.00 84.19 185 TRP A O 1
ATOM 1379 N N . ILE A 1 186 ? -17.973 1.805 10.814 1.00 85.75 186 ILE A N 1
ATOM 1380 C CA . ILE A 1 186 ? -18.860 0.850 11.498 1.00 85.75 186 ILE A CA 1
ATOM 1381 C C . ILE A 1 186 ? -18.429 0.669 12.958 1.00 85.75 186 ILE A C 1
ATOM 1383 O O . ILE A 1 186 ? -19.260 0.761 13.863 1.00 85.75 186 ILE A O 1
ATOM 1387 N N . ILE A 1 187 ? -17.131 0.470 13.206 1.00 81.31 187 ILE A N 1
ATOM 1388 C CA . ILE A 1 187 ? -16.585 0.349 14.566 1.00 81.31 187 ILE A CA 1
ATOM 1389 C C . ILE A 1 187 ? -16.837 1.639 15.356 1.00 81.31 187 ILE A C 1
ATOM 1391 O O . ILE A 1 187 ? -17.271 1.586 16.505 1.00 81.31 187 ILE A O 1
ATOM 1395 N N . THR A 1 188 ? -16.625 2.798 14.735 1.00 81.31 188 THR A N 1
ATOM 1396 C CA . THR A 1 188 ? -16.852 4.111 15.357 1.00 81.31 188 THR A CA 1
ATOM 1397 C C . THR A 1 188 ? -18.317 4.292 15.771 1.00 81.31 188 THR A C 1
ATOM 1399 O O . THR A 1 188 ? -18.597 4.683 16.906 1.00 81.31 188 THR A O 1
ATOM 1402 N N . ALA A 1 189 ? -19.263 3.939 14.895 1.00 84.12 189 ALA A N 1
ATOM 1403 C CA . ALA A 1 189 ? -20.695 3.967 15.188 1.00 84.12 189 ALA A CA 1
ATOM 1404 C C . ALA A 1 189 ? -21.071 2.997 16.321 1.00 84.12 189 ALA A C 1
ATOM 1406 O O . ALA A 1 189 ? -21.846 3.349 17.210 1.00 84.12 189 ALA A O 1
ATOM 1407 N N . PHE A 1 190 ? -20.485 1.799 16.340 1.00 82.06 190 PHE A N 1
ATOM 1408 C CA . PHE A 1 190 ? -20.704 0.833 17.414 1.00 82.06 190 PHE A CA 1
ATOM 1409 C C . PHE A 1 190 ? -20.224 1.363 18.774 1.00 82.06 190 PHE A C 1
ATOM 1411 O O . PHE A 1 190 ? -20.964 1.298 19.757 1.00 82.06 190 PHE A O 1
ATOM 1418 N N . VAL A 1 191 ? -19.025 1.955 18.836 1.00 81.38 191 VAL A N 1
ATOM 1419 C CA . VAL A 1 191 ? -18.492 2.570 20.065 1.00 81.38 191 VAL A CA 1
ATOM 1420 C C . VAL A 1 191 ? -19.397 3.707 20.549 1.00 81.38 191 VAL A C 1
ATOM 1422 O O . VAL A 1 191 ? -19.652 3.809 21.750 1.00 81.38 191 VAL A O 1
ATOM 1425 N N . LEU A 1 192 ? -19.943 4.519 19.637 1.00 81.06 192 LEU A N 1
ATOM 1426 C CA . LEU A 1 192 ? -20.905 5.570 19.981 1.00 81.06 192 LEU A CA 1
ATOM 1427 C C . LEU A 1 192 ? -22.169 4.998 20.636 1.00 81.06 192 LEU A C 1
ATOM 1429 O O . LEU A 1 192 ? -22.591 5.489 21.683 1.00 81.06 192 LEU A O 1
ATOM 1433 N N . ILE A 1 193 ? -22.752 3.941 20.060 1.00 81.94 193 ILE A N 1
ATOM 1434 C CA . ILE A 1 193 ? -23.951 3.280 20.603 1.00 81.94 193 ILE A CA 1
ATOM 1435 C C . ILE A 1 193 ? -23.673 2.731 22.007 1.00 81.94 193 ILE A C 1
ATOM 1437 O O . ILE A 1 193 ? -24.463 2.955 22.927 1.00 81.94 193 ILE A O 1
ATOM 1441 N N . VAL A 1 194 ? -22.528 2.067 22.199 1.00 79.44 194 VAL A N 1
ATOM 1442 C CA . VAL A 1 194 ? -22.093 1.574 23.516 1.00 79.44 194 VAL A CA 1
ATOM 1443 C C . VAL A 1 194 ? -21.924 2.733 24.503 1.00 79.44 194 VAL A C 1
ATOM 1445 O O . VAL A 1 194 ? -22.354 2.631 25.653 1.00 79.44 194 VAL A O 1
ATOM 1448 N N . GLY A 1 195 ? -21.353 3.858 24.071 1.00 76.06 195 GLY A N 1
ATOM 1449 C CA . GLY A 1 195 ? -21.238 5.071 24.882 1.00 76.06 195 GLY A CA 1
ATOM 1450 C C . GLY A 1 195 ? -22.600 5.612 25.333 1.00 76.06 195 GLY A C 1
ATOM 1451 O O . GLY A 1 195 ? -22.800 5.866 26.522 1.00 76.06 195 GLY A O 1
ATOM 1452 N N . ILE A 1 196 ? -23.568 5.717 24.416 1.00 79.56 196 ILE A N 1
ATOM 1453 C CA . ILE A 1 196 ? -24.931 6.187 24.716 1.00 79.56 196 ILE A CA 1
ATOM 1454 C C . ILE A 1 196 ? -25.624 5.246 25.709 1.00 79.56 196 ILE A C 1
ATOM 1456 O O . ILE A 1 196 ? -26.166 5.713 26.713 1.00 79.56 196 ILE A O 1
ATOM 1460 N N . ALA A 1 197 ? -25.565 3.931 25.482 1.00 76.81 197 ALA A N 1
ATOM 1461 C CA . ALA A 1 197 ? -26.162 2.939 26.377 1.00 76.81 197 ALA A CA 1
ATOM 1462 C C . ALA A 1 197 ? -25.605 3.050 27.807 1.00 76.81 197 ALA A C 1
ATOM 1464 O O . ALA A 1 197 ? -26.364 3.066 28.779 1.00 76.81 197 ALA A O 1
ATOM 1465 N N . ASN A 1 198 ? -24.287 3.219 27.948 1.00 74.06 198 ASN A N 1
ATOM 1466 C CA . ASN A 1 198 ? -23.658 3.418 29.253 1.00 74.06 198 ASN A CA 1
ATOM 1467 C C . ASN A 1 198 ? -24.045 4.756 29.900 1.00 74.06 198 ASN A C 1
ATOM 1469 O O . ASN A 1 198 ? -24.274 4.805 31.108 1.00 74.06 198 ASN A O 1
ATOM 1473 N N . CYS A 1 199 ? -24.189 5.831 29.120 1.00 73.62 199 CYS A N 1
ATOM 1474 C CA . CYS A 1 199 ? -24.643 7.130 29.624 1.00 73.62 199 CYS A CA 1
ATOM 1475 C C . CYS A 1 199 ? -26.078 7.065 30.184 1.00 73.62 199 CYS A C 1
ATOM 1477 O O .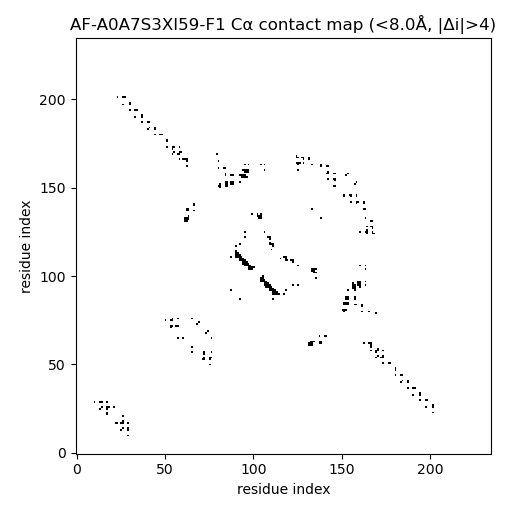 CYS A 1 199 ? -26.363 7.607 31.261 1.00 73.62 199 CYS A O 1
ATOM 1479 N N . VAL A 1 200 ? -26.969 6.333 29.504 1.00 76.12 200 VAL A N 1
ATOM 1480 C CA . VAL A 1 200 ? -28.339 6.069 29.972 1.00 76.12 200 VAL A CA 1
ATOM 1481 C C . VAL A 1 200 ? -28.327 5.262 31.273 1.00 76.12 200 VAL A C 1
ATOM 1483 O O . VAL A 1 200 ? -29.056 5.610 32.201 1.00 76.12 200 VAL A O 1
ATOM 1486 N N . LEU A 1 201 ? -27.469 4.243 31.399 1.00 71.19 201 LEU A N 1
ATOM 1487 C CA . LEU A 1 201 ? -27.339 3.450 32.631 1.00 71.19 201 LEU A CA 1
ATOM 1488 C C . LEU A 1 201 ? -26.844 4.282 33.828 1.00 71.19 201 LEU A C 1
ATOM 1490 O O . LEU A 1 201 ? -27.374 4.141 34.933 1.00 71.19 201 LEU A O 1
ATOM 1494 N N . VAL A 1 202 ? -25.875 5.185 33.623 1.00 69.31 202 VAL A N 1
ATOM 1495 C CA . VAL A 1 202 ? -25.417 6.118 34.672 1.00 69.31 202 VAL A CA 1
ATOM 1496 C C . VAL A 1 202 ? -26.552 7.062 35.095 1.00 69.31 202 VAL A C 1
ATOM 1498 O O . VAL A 1 202 ? -26.771 7.281 36.291 1.00 69.31 202 VAL A O 1
ATOM 1501 N N . SER A 1 203 ? -27.287 7.611 34.1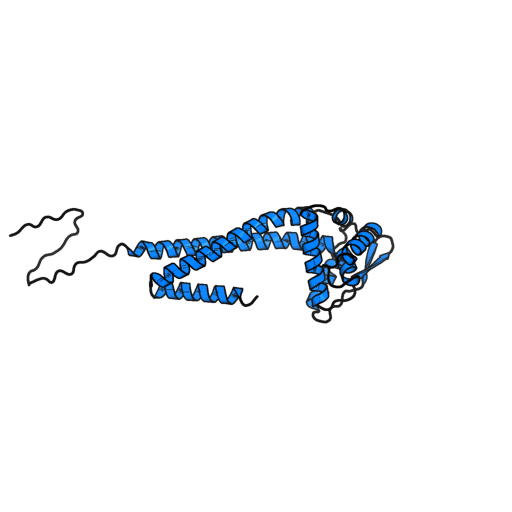24 1.00 69.56 203 SER A N 1
ATOM 1502 C CA . SER A 1 203 ? -28.293 8.659 34.347 1.00 69.56 203 SER A CA 1
ATOM 1503 C C . SER A 1 203 ? -29.640 8.127 34.858 1.00 69.56 203 SER A C 1
ATOM 1505 O O . SER A 1 203 ? -30.317 8.802 35.637 1.00 69.56 203 SER A O 1
ATOM 1507 N N . GLY A 1 204 ? -30.022 6.900 34.487 1.00 60.59 204 GLY A N 1
ATOM 1508 C CA . GLY A 1 204 ? -31.298 6.269 34.846 1.00 60.59 204 GLY A CA 1
ATOM 1509 C C . GLY A 1 204 ? -31.432 5.904 36.329 1.00 60.59 204 GLY A C 1
ATOM 1510 O O . GLY A 1 204 ? -32.539 5.745 36.840 1.00 60.59 204 GLY A O 1
ATOM 1511 N N . ASN A 1 205 ? -30.323 5.857 37.071 1.00 54.81 205 ASN A N 1
ATOM 1512 C CA . ASN A 1 205 ? -30.306 5.437 38.474 1.00 54.81 205 ASN A CA 1
ATOM 1513 C C . ASN A 1 205 ? -30.617 6.578 39.476 1.00 54.81 205 ASN A C 1
ATOM 1515 O O . ASN A 1 205 ? -30.343 6.454 40.671 1.00 54.81 205 ASN A O 1
ATOM 1519 N N . LYS A 1 206 ? -31.176 7.706 39.004 1.00 51.12 206 LYS A N 1
ATOM 1520 C CA . LYS A 1 206 ? -31.644 8.834 39.841 1.00 51.12 206 LYS A CA 1
ATOM 1521 C C . LYS A 1 206 ? -33.128 8.759 40.243 1.00 51.12 206 LYS A C 1
ATOM 1523 O O . LYS A 1 206 ? -33.585 9.627 40.978 1.00 51.12 206 LYS A O 1
ATOM 1528 N N . LYS A 1 207 ? -33.877 7.726 39.833 1.00 50.97 2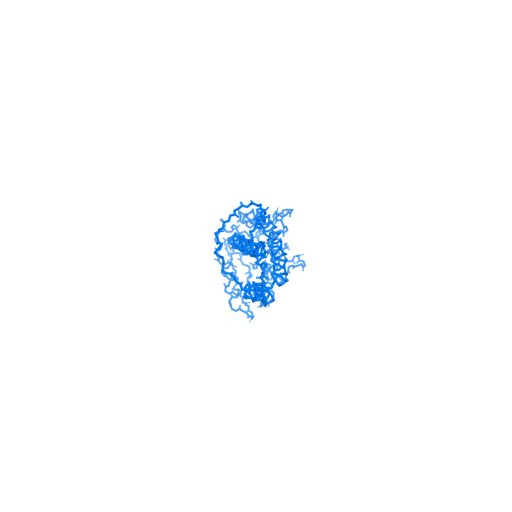07 LYS A N 1
ATOM 1529 C CA . LYS A 1 207 ? -35.294 7.532 40.214 1.00 50.97 207 LYS A CA 1
ATOM 1530 C C . LYS A 1 207 ? -35.554 6.219 40.962 1.00 50.97 207 LYS A C 1
ATOM 1532 O O . LYS A 1 207 ? -36.464 5.474 40.621 1.00 50.97 207 LYS A O 1
ATOM 1537 N N . LYS A 1 208 ? -34.796 5.939 42.023 1.00 45.56 208 LYS A N 1
ATOM 1538 C CA . LYS A 1 208 ? -35.319 5.103 43.114 1.00 45.56 208 LYS A CA 1
ATOM 1539 C C . LYS A 1 208 ? -35.669 6.050 44.248 1.00 45.56 208 LYS A C 1
ATOM 1541 O O . LYS A 1 208 ? -34.781 6.656 44.841 1.00 45.56 208 LYS A O 1
ATOM 1546 N N . GLY A 1 209 ? -36.970 6.272 44.431 1.00 44.56 209 GLY A N 1
ATOM 1547 C CA . GLY A 1 209 ? -37.494 7.141 45.473 1.00 44.56 209 GLY A CA 1
ATOM 1548 C C . GLY A 1 209 ? -36.866 6.790 46.817 1.00 44.56 209 GLY A C 1
ATOM 1549 O O . GLY A 1 209 ? -36.699 5.615 47.144 1.00 44.56 209 GLY A O 1
ATOM 1550 N N . LYS A 1 210 ? -36.514 7.819 47.591 1.00 36.38 210 LYS A N 1
ATOM 1551 C CA . LYS A 1 210 ? -36.352 7.676 49.035 1.00 36.38 210 LYS A CA 1
ATOM 1552 C C . LYS A 1 210 ? -37.690 7.174 49.575 1.00 36.38 210 LYS A C 1
ATOM 1554 O O . LYS A 1 210 ? -38.581 7.970 49.847 1.00 36.38 210 LYS A O 1
ATOM 1559 N N . VAL A 1 211 ? -37.844 5.861 49.703 1.00 43.69 211 VAL A N 1
ATOM 1560 C CA . VAL A 1 211 ? -38.807 5.306 50.645 1.00 43.69 211 VAL A CA 1
ATOM 1561 C C . VAL A 1 211 ? -38.181 5.568 52.003 1.00 43.69 211 VAL A C 1
ATOM 1563 O O . VAL A 1 211 ? -37.255 4.878 52.421 1.00 43.69 211 VAL A O 1
ATOM 1566 N N . ILE A 1 212 ? -38.605 6.660 52.632 1.00 41.16 212 ILE A N 1
ATOM 1567 C CA . ILE A 1 212 ? -38.357 6.874 54.050 1.00 41.16 212 ILE A CA 1
ATOM 1568 C C . ILE A 1 212 ? -39.112 5.736 54.733 1.00 41.16 212 ILE A C 1
ATOM 1570 O O . ILE A 1 212 ? -40.341 5.715 54.722 1.00 41.16 212 ILE A O 1
ATOM 1574 N N . ALA A 1 213 ? -38.379 4.744 55.235 1.00 39.66 213 ALA A N 1
ATOM 1575 C CA . ALA A 1 213 ? -38.941 3.745 56.123 1.00 39.66 213 ALA A CA 1
ATOM 1576 C C . ALA A 1 213 ? -39.333 4.479 57.409 1.00 39.66 213 ALA A C 1
ATOM 1578 O O . ALA A 1 213 ? -38.496 4.743 58.267 1.00 39.66 213 ALA A O 1
ATOM 1579 N N . VAL A 1 214 ? -40.593 4.901 57.488 1.00 39.72 214 VAL A N 1
ATOM 1580 C CA . VAL A 1 214 ? -41.187 5.324 58.750 1.00 39.72 214 VAL A CA 1
ATOM 1581 C C . VAL A 1 214 ? -41.515 4.039 59.495 1.00 39.72 214 VAL A C 1
ATOM 1583 O O . VAL A 1 214 ? -42.392 3.278 59.083 1.00 39.72 214 VAL A O 1
ATOM 1586 N N . GLU A 1 215 ? -40.754 3.774 60.550 1.00 36.53 215 GLU A N 1
ATOM 1587 C CA . GLU A 1 215 ? -41.066 2.757 61.545 1.00 36.53 215 GLU A CA 1
ATOM 1588 C C . GLU A 1 215 ? -42.465 3.066 62.102 1.00 36.53 215 GLU A C 1
ATOM 1590 O O . GLU A 1 215 ? -42.689 4.109 62.716 1.00 36.53 215 GLU A O 1
ATOM 1595 N N . LYS A 1 216 ? -43.454 2.222 61.786 1.00 37.72 216 LYS A N 1
ATOM 1596 C CA . LYS A 1 216 ? -44.814 2.386 62.310 1.00 37.72 216 LYS A CA 1
ATOM 1597 C C . LYS A 1 216 ? -44.820 2.002 63.795 1.00 37.72 216 LYS A C 1
ATOM 1599 O O . LYS A 1 216 ? -44.494 0.852 64.092 1.00 37.72 216 LYS A O 1
ATOM 1604 N N . PRO A 1 217 ? -45.311 2.856 64.713 1.00 39.12 217 PRO A N 1
ATOM 1605 C CA . PRO A 1 217 ? -45.998 2.346 65.884 1.00 39.12 217 PRO A CA 1
ATOM 1606 C C . PRO A 1 217 ? -47.304 1.695 65.405 1.00 39.12 217 PRO A C 1
ATOM 1608 O O . PRO A 1 217 ? -47.913 2.117 64.420 1.00 39.12 217 PRO A O 1
ATOM 1611 N N . GLN A 1 218 ? -47.679 0.612 66.069 1.00 39.75 218 GLN A N 1
ATOM 1612 C CA . GLN A 1 218 ? -48.827 -0.243 65.776 1.00 39.75 218 GLN A CA 1
ATOM 1613 C C . GLN A 1 218 ? -50.081 0.543 65.341 1.00 39.75 218 GLN A C 1
ATOM 1615 O O . GLN A 1 218 ? -50.592 1.371 66.089 1.00 39.75 218 GLN A O 1
ATOM 1620 N N . GLY A 1 219 ? -50.595 0.262 64.138 1.00 40.00 219 GLY A N 1
ATOM 1621 C CA . GLY A 1 219 ? -51.849 0.844 63.648 1.00 40.00 219 GLY A CA 1
ATOM 1622 C C . GLY A 1 219 ? -51.973 0.833 62.122 1.00 40.00 219 GLY A C 1
ATOM 1623 O O . GLY A 1 219 ? -51.144 1.378 61.395 1.00 40.00 219 GLY A O 1
ATOM 1624 N N . VAL A 1 220 ? -52.999 0.154 61.617 1.00 43.47 220 VAL A N 1
ATOM 1625 C CA . VAL A 1 220 ? -53.296 -0.088 60.193 1.00 43.47 220 VAL A CA 1
ATOM 1626 C C . VAL A 1 220 ? -53.579 1.212 59.435 1.00 43.47 220 VAL A C 1
ATOM 1628 O O . VAL A 1 220 ? -54.418 1.965 59.899 1.00 43.47 220 VAL A O 1
ATOM 1631 N N . VAL A 1 221 ? -52.989 1.419 58.241 1.00 38.75 221 VAL A N 1
ATOM 1632 C CA . VAL A 1 221 ? -53.542 2.295 57.174 1.00 38.75 221 VAL A CA 1
ATOM 1633 C C . VAL A 1 221 ? -52.963 1.884 55.807 1.00 38.75 221 VAL A C 1
ATOM 1635 O O . VAL A 1 221 ? -51.747 1.679 55.697 1.00 38.75 221 VAL A O 1
ATOM 1638 N N . TYR A 1 222 ? -53.838 1.762 54.800 1.00 42.28 222 TYR A N 1
ATOM 1639 C CA . TYR A 1 222 ? -53.549 1.539 53.374 1.00 42.28 222 TYR A CA 1
ATOM 1640 C C . TYR A 1 222 ? -53.067 2.833 52.694 1.00 42.28 222 TYR A C 1
ATOM 1642 O O . TYR A 1 222 ? -53.584 3.905 52.985 1.00 42.28 222 TYR A O 1
ATOM 1650 N N . GLY A 1 223 ? -52.119 2.746 51.755 1.00 37.09 223 GLY A N 1
ATOM 1651 C CA . GLY A 1 223 ? -51.658 3.898 50.969 1.00 37.09 223 GLY A CA 1
ATOM 1652 C C . GLY A 1 223 ? -51.964 3.740 49.480 1.00 37.09 223 GLY A C 1
ATOM 1653 O O . GLY A 1 223 ? -51.365 2.894 48.822 1.00 37.09 223 GLY A O 1
ATOM 1654 N N . GLN A 1 224 ? -52.870 4.566 48.951 1.00 35.28 224 GLN A N 1
ATOM 1655 C CA . GLN A 1 224 ? -53.018 4.824 47.512 1.00 35.28 224 GLN A CA 1
ATOM 1656 C C . GLN A 1 224 ? -51.983 5.876 47.059 1.00 35.28 224 GLN A C 1
ATOM 1658 O O . GLN A 1 224 ? -51.584 6.721 47.864 1.00 35.28 224 GLN A O 1
ATOM 1663 N N . PRO A 1 225 ? -51.544 5.874 45.787 1.00 36.72 225 PRO A N 1
ATOM 1664 C CA . PRO A 1 225 ? -50.578 6.847 45.300 1.00 36.72 225 PRO A CA 1
ATOM 1665 C C . PRO A 1 225 ? -51.282 8.166 44.961 1.00 36.72 225 PRO A C 1
ATOM 1667 O O . PRO A 1 225 ? -52.203 8.177 44.148 1.00 36.72 225 PRO A O 1
ATOM 1670 N N . VAL A 1 226 ? -50.824 9.287 45.523 1.00 40.94 226 VAL A N 1
ATOM 1671 C CA . VAL A 1 226 ? -51.269 10.621 45.089 1.00 40.94 226 VAL A CA 1
ATOM 1672 C C . VAL A 1 226 ? -50.063 11.498 44.762 1.00 40.94 226 VAL A C 1
ATOM 1674 O O . VAL A 1 226 ? -49.109 11.615 45.532 1.00 40.94 226 VAL A O 1
ATOM 1677 N N . HIS A 1 227 ? -50.101 12.073 43.561 1.00 39.94 227 HIS A N 1
ATOM 1678 C CA . HIS A 1 227 ? -49.193 13.103 43.075 1.00 39.94 227 HIS A CA 1
ATOM 1679 C C . HIS A 1 227 ? -49.414 14.425 43.821 1.00 39.94 227 HIS A C 1
ATOM 1681 O O . HIS A 1 227 ? -50.517 14.955 43.801 1.00 39.94 227 HIS A O 1
ATOM 1687 N N . GLY A 1 228 ? -48.330 14.991 44.359 1.00 45.41 228 GLY A N 1
ATOM 1688 C CA . GLY A 1 228 ? -48.222 16.418 44.676 1.00 45.41 228 GLY A CA 1
ATOM 1689 C C . GLY A 1 228 ? -48.830 16.862 46.011 1.00 45.41 228 GLY A C 1
ATOM 1690 O O . GLY A 1 228 ? -50.032 17.049 46.121 1.00 45.41 228 GLY A O 1
ATOM 1691 N N . GLY A 1 229 ? -47.960 17.164 46.981 1.00 37.28 229 GLY A N 1
ATOM 1692 C CA . GLY A 1 229 ? -48.288 18.004 48.141 1.00 37.28 229 GLY A CA 1
ATOM 1693 C C . GLY A 1 229 ? -48.571 17.243 49.437 1.00 37.28 229 GLY A C 1
ATOM 1694 O O . GLY A 1 229 ? -49.368 16.314 49.480 1.00 37.28 229 GLY A O 1
ATOM 1695 N N . VAL A 1 230 ? -47.893 17.648 50.513 1.00 42.44 230 VAL A N 1
ATOM 1696 C CA . VAL A 1 230 ? -48.100 17.119 51.866 1.00 42.44 230 VAL A CA 1
ATOM 1697 C C . VAL A 1 230 ? -49.320 17.796 52.483 1.00 42.44 230 VAL A C 1
ATOM 1699 O O . VAL A 1 230 ? -49.346 19.019 52.596 1.00 42.44 230 VAL A O 1
ATOM 1702 N N . GLN A 1 231 ? -50.277 17.008 52.970 1.00 39.31 231 GLN A N 1
ATOM 1703 C CA . GLN A 1 231 ? -51.235 17.461 53.973 1.00 39.31 231 GLN A CA 1
ATOM 1704 C C . GLN A 1 231 ? -51.294 16.415 55.088 1.00 39.31 231 GLN A C 1
ATOM 1706 O O . GLN A 1 231 ? -51.629 15.257 54.855 1.00 39.31 231 GLN A O 1
ATOM 1711 N N . VAL A 1 232 ? -50.906 16.816 56.298 1.00 44.62 232 VAL A N 1
ATOM 1712 C CA . VAL A 1 232 ? -51.065 16.003 57.507 1.00 44.62 232 VAL A CA 1
ATOM 1713 C C . VAL A 1 232 ? -52.402 16.396 58.122 1.00 44.62 232 VAL A C 1
ATOM 1715 O O . VAL A 1 232 ? -52.542 17.522 58.595 1.00 44.62 232 VAL A O 1
ATOM 1718 N N . VAL A 1 233 ? -53.381 15.492 58.112 1.00 36.19 233 VAL A N 1
ATOM 1719 C CA . VAL A 1 233 ? -54.603 15.641 58.912 1.00 36.19 233 VAL A CA 1
ATOM 1720 C C . VAL A 1 233 ? -54.459 14.745 60.135 1.00 36.19 233 VAL A C 1
ATOM 1722 O O . VAL A 1 233 ? -54.261 13.538 60.011 1.00 36.19 233 VAL A O 1
ATOM 1725 N N . ARG A 1 234 ? -54.501 15.364 61.316 1.00 35.59 234 ARG A N 1
ATOM 1726 C CA . ARG A 1 234 ? -54.587 14.679 62.608 1.00 35.59 234 ARG A CA 1
ATOM 1727 C C . ARG A 1 234 ? -56.046 14.279 62.825 1.00 35.59 234 ARG A C 1
ATOM 1729 O O . ARG A 1 234 ? -56.913 15.144 62.706 1.00 35.59 234 ARG A O 1
ATOM 1736 N N . VAL A 1 235 ? -56.289 13.018 63.166 1.00 36.88 235 VAL A N 1
ATOM 1737 C CA . VAL A 1 235 ? -57.500 12.598 63.882 1.00 36.88 235 VAL A CA 1
ATOM 1738 C C . VAL A 1 235 ? -57.050 12.108 65.244 1.00 36.88 235 VAL A C 1
ATOM 1740 O O . VAL A 1 235 ? -56.069 11.330 65.262 1.00 36.88 235 VAL A O 1
#

Solvent-accessible surface area (backbone atoms only — not comparable to full-atom values): 13261 Å² total; per-residue (Å²): 140,58,69,70,57,51,53,52,51,52,51,52,52,50,50,55,50,23,68,74,66,64,41,65,66,55,43,50,53,50,46,50,52,51,50,53,52,40,52,51,46,50,53,51,49,54,54,49,55,58,52,46,57,42,40,47,63,56,36,78,41,44,47,56,58,64,74,70,53,58,71,69,50,32,53,54,50,50,51,57,50,27,55,49,14,44,55,38,37,76,31,52,50,47,45,22,45,73,43,74,59,95,72,38,76,45,64,43,73,42,49,25,78,75,31,66,68,56,20,53,51,54,41,48,35,46,70,67,54,92,80,36,74,58,38,75,66,43,37,51,53,37,28,50,63,38,52,72,33,90,79,39,37,50,44,61,42,36,20,32,32,43,54,58,15,47,52,49,51,38,42,48,49,38,62,48,51,55,54,52,51,52,53,49,51,53,52,39,54,51,51,51,53,54,46,51,54,51,51,49,60,67,62,63,72,76,75,71,76,86,75,74,81,73,82,74,73,92,75,94,81,88,84,80,95,77,86,81,84,91,77,91,81,86,131

Organism: Oxyrrhis marina (NCBI:txid2969)

Sequence (235 aa):
GLGNGIVLIIAALLGCGATHKQNRFILTAFLFLAGVVFTLLCITAIASTLSLSHVKAISELNSPQLNALTGRNQSTYRFIRQAYGEIYNTAECTGGIASFLSGKPSFTEIECKESKAIAKTLNGWLNADDSSAITAVSFSICVVQAGLDDEFKGGIPAANAWCGSNTTVIKLVDRWSLGILIALWIITAFVLIVGIANCVLVSGNKKKGKVIAVEKPQGVVYGQPVHGGVQVVRV

Nearest PDB structures (foldseek):
  7a26-assembly3_CCC  TM=2.055E-01  e=4.254E-01  Serratia marcescens
  6l89-assembly1_B-2  TM=1.845E-01  e=4.924E+00  Homo sapiens

pLDDT: mean 77.05, std 18.3, range [33.34, 96.25]

Foldseek 3Di:
DVVVVVVVVVLVVLLVVCVVVVPLVSLVVSLVVLVVVLVVLVVVLVVLVVLLVLLVVCLPDALLVLLVDDDPNVVSLVVLQLVLLCLCVVQVKAWLAWDADPFDTDTGQIDGPNDPVSSVVLVCLLPVPPPRSDGPVSLVSQLVVQQPDPSRHPHSRSSSSCSSRVSVSSNVCSVVSVVVSVVSVVVSVVSVVSSVVSVCSSVVVPPPDPPPPDPDDDDDDDDDDDDDDDDDDDD

Mean predicted aligned error: 13.51 Å

Secondary structure (DSSP, 8-state):
--HHHHHHHHHHHHHHHHHHH--HHHHHHHHHHHHHHHHHHHHHHHHHHHHHHHHHHHHT--HHHHTT--HHHHHHHHHHHHHHHHHHHHTTEE---EEEETTEEEEPPPEESS-HHHHHHHHHHHHS-TTS---HHHHHHHHHHHHT-TT-TTHHHHHHHHHHHHHHHHHHHHHHHHHHHHHHHHHHHHHHHHHHHHHHHHHHTT-S---------S---------S-------

Radius of gyration: 31.13 Å; Cα contacts (8 Å, |Δi|>4): 220; chains: 1; bounding box: 75×36×94 Å